Protein AF-0000000082426628 (afdb_homodimer)

pLDDT: mean 91.17, std 9.02, range [59.38, 98.44]

Organism: NCBI:txid62609

Structure (mmCIF, N/CA/C/O backbone):
data_AF-0000000082426628-model_v1
#
loop_
_entity.id
_entity.type
_entity.pdbx_description
1 polymer 'Uncharacterized protein'
#
loop_
_atom_site.group_PDB
_atom_site.id
_atom_site.type_symbol
_atom_site.label_atom_id
_atom_site.label_alt_id
_atom_site.label_comp_id
_atom_site.label_asym_id
_atom_site.label_entity_id
_atom_site.label_seq_id
_atom_site.pdbx_PDB_ins_code
_atom_site.Cartn_x
_atom_site.Cartn_y
_atom_site.Cartn_z
_atom_site.occupancy
_atom_site.B_iso_or_equiv
_atom_site.auth_seq_id
_atom_site.auth_comp_id
_atom_site.auth_asym_id
_atom_site.auth_atom_id
_atom_site.pdbx_PDB_model_num
ATOM 1 N N . MET A 1 1 ? -21.188 6.414 12.484 1 63.53 1 MET A N 1
ATOM 2 C CA . MET A 1 1 ? -20.641 6.305 11.133 1 63.53 1 MET A CA 1
ATOM 3 C C . MET A 1 1 ? -21.438 7.152 10.148 1 63.53 1 MET A C 1
ATOM 5 O O . MET A 1 1 ? -22.641 7.379 10.344 1 63.53 1 MET A O 1
ATOM 9 N N . ASP A 1 2 ? -20.672 7.77 9.242 1 67.25 2 ASP A N 1
ATOM 10 C CA . ASP A 1 2 ? -21.297 8.602 8.227 1 67.25 2 ASP A CA 1
ATOM 11 C C . ASP A 1 2 ? -22.156 7.758 7.285 1 67.25 2 ASP A C 1
ATOM 13 O O . ASP A 1 2 ? -21.656 6.84 6.637 1 67.25 2 ASP A O 1
ATOM 17 N N . PRO A 1 3 ? -23.516 7.906 7.293 1 71.56 3 PRO A N 1
ATOM 18 C CA . PRO A 1 3 ? -24.406 7.105 6.449 1 71.56 3 PRO A CA 1
ATOM 19 C C . PRO A 1 3 ? -24.062 7.199 4.965 1 71.56 3 PRO A C 1
ATOM 21 O O . PRO A 1 3 ? -24.438 6.332 4.18 1 71.56 3 PRO A O 1
ATOM 24 N N . GLU A 1 4 ? -23.391 8.234 4.633 1 79.25 4 GLU A N 1
ATOM 25 C CA . GLU A 1 4 ? -23.094 8.43 3.219 1 79.25 4 GLU A CA 1
ATOM 26 C C . GLU A 1 4 ? -21.703 7.922 2.873 1 79.25 4 GLU A C 1
ATOM 28 O O . GLU A 1 4 ? -21.359 7.797 1.697 1 79.25 4 GLU A O 1
ATOM 33 N N . GLU A 1 5 ? -21.016 7.48 3.912 1 82.44 5 GLU A N 1
ATOM 34 C CA . GLU A 1 5 ? -19.641 7.062 3.689 1 82.44 5 GLU A CA 1
ATOM 35 C C . GLU A 1 5 ? -19.562 5.609 3.24 1 82.44 5 GLU A C 1
ATOM 37 O O . GLU A 1 5 ? -20.359 4.773 3.697 1 82.44 5 GLU A O 1
ATOM 42 N N . GLU A 1 6 ? -18.703 5.355 2.279 1 88.06 6 GLU A N 1
ATOM 43 C CA . GLU A 1 6 ? -18.453 3.99 1.835 1 88.06 6 GLU A CA 1
ATOM 44 C C . GLU A 1 6 ? -17.281 3.373 2.604 1 88.06 6 GLU A C 1
ATOM 46 O O . GLU A 1 6 ? -16.266 4.023 2.818 1 88.06 6 GLU A O 1
ATOM 51 N N . TYR A 1 7 ? -17.578 2.143 3.033 1 89.69 7 TYR A N 1
ATOM 52 C CA . TYR A 1 7 ? -16.562 1.402 3.764 1 89.69 7 TYR A CA 1
ATOM 53 C C . TYR A 1 7 ? -16.203 0.1 3.051 1 89.69 7 TYR A C 1
ATOM 55 O O . TYR A 1 7 ? -17.016 -0.418 2.27 1 89.69 7 TYR A O 1
ATOM 63 N N . VAL A 1 8 ? -15.016 -0.305 3.365 1 92.06 8 VAL A N 1
ATOM 64 C CA . VAL A 1 8 ? -14.562 -1.579 2.82 1 92.06 8 VAL A CA 1
ATOM 65 C C . VAL A 1 8 ? -14.297 -2.562 3.959 1 92.06 8 VAL A C 1
ATOM 67 O O . VAL A 1 8 ? -13.75 -2.184 5 1 92.06 8 VAL A O 1
ATOM 70 N N . ILE A 1 9 ? -14.688 -3.715 3.654 1 89.94 9 ILE A N 1
ATOM 71 C CA . ILE A 1 9 ? -14.375 -4.824 4.547 1 89.94 9 ILE A CA 1
ATOM 72 C C . ILE A 1 9 ? -13.406 -5.785 3.854 1 89.94 9 ILE A C 1
ATOM 74 O O . ILE A 1 9 ? -13.695 -6.281 2.762 1 89.94 9 ILE A O 1
ATOM 78 N N . LEU A 1 10 ? -12.312 -5.98 4.477 1 92 10 LEU A N 1
ATOM 79 C CA . LEU A 1 10 ? -11.336 -6.895 3.896 1 92 10 LEU A CA 1
ATOM 80 C C . LEU A 1 10 ? -10.633 -7.703 4.984 1 92 10 LEU A C 1
ATOM 82 O O . LEU A 1 10 ? -10.578 -7.277 6.141 1 92 10 LEU A O 1
ATOM 86 N N . PRO A 1 11 ? -10.188 -8.922 4.617 1 92.25 11 PRO A N 1
ATOM 87 C CA . PRO A 1 11 ? -9.438 -9.703 5.594 1 92.25 11 PRO A CA 1
ATOM 88 C C . PRO A 1 11 ? -8.195 -8.977 6.109 1 92.25 11 PRO A C 1
ATOM 90 O O . PRO A 1 11 ? -7.52 -8.289 5.344 1 92.25 11 PRO A O 1
ATOM 93 N N . LEU A 1 12 ? -7.949 -9.211 7.336 1 94 12 LEU A N 1
ATOM 94 C CA . LEU A 1 12 ? -6.809 -8.562 7.98 1 94 12 LEU A CA 1
ATOM 95 C C . LEU A 1 12 ? -5.516 -8.867 7.23 1 94 12 LEU A C 1
ATOM 97 O O . LEU A 1 12 ? -4.672 -7.984 7.062 1 94 12 LEU A O 1
ATOM 101 N N . LYS A 1 13 ? -5.379 -10.07 6.766 1 94 13 LYS A N 1
ATOM 102 C CA . LYS A 1 13 ? -4.164 -10.484 6.07 1 94 13 LYS A CA 1
ATOM 103 C C . LYS A 1 13 ? -3.973 -9.695 4.781 1 94 13 LYS A C 1
ATOM 105 O O . LYS A 1 13 ? -2.84 -9.422 4.371 1 94 13 LYS A O 1
ATOM 110 N N . VAL A 1 14 ? -5.039 -9.312 4.152 1 95.75 14 VAL A N 1
ATOM 111 C CA . VAL A 1 14 ? -4.961 -8.523 2.926 1 95.75 14 VAL A CA 1
ATOM 112 C C . VAL A 1 14 ? -4.48 -7.113 3.248 1 95.75 14 VAL A C 1
ATOM 114 O O . VAL A 1 14 ? -3.623 -6.566 2.551 1 95.75 14 VAL A O 1
ATOM 117 N N . LEU A 1 15 ? -5.02 -6.562 4.293 1 97.31 15 LEU A N 1
ATOM 118 C CA . LEU A 1 15 ? -4.551 -5.246 4.707 1 97.31 15 LEU A CA 1
ATOM 119 C C . LEU A 1 15 ? -3.061 -5.277 5.031 1 97.31 15 LEU A C 1
ATOM 121 O O . LEU A 1 15 ? -2.314 -4.375 4.645 1 97.31 15 LEU A O 1
ATOM 125 N N . GLN A 1 16 ? -2.635 -6.312 5.691 1 97 16 GLN A N 1
ATOM 126 C CA . GLN A 1 16 ? -1.225 -6.461 6.039 1 97 16 GLN A CA 1
ATOM 127 C C . GLN A 1 16 ? -0.348 -6.453 4.789 1 97 16 GLN A C 1
ATOM 129 O O . GLN A 1 16 ? 0.701 -5.809 4.766 1 97 16 GLN A O 1
ATOM 134 N N . ARG A 1 17 ? -0.781 -7.102 3.807 1 95.44 17 ARG A N 1
ATOM 135 C CA . ARG A 1 17 ? -0.046 -7.164 2.549 1 95.44 17 ARG A CA 1
ATOM 136 C C . ARG A 1 17 ? 0.061 -5.789 1.903 1 95.44 17 ARG A C 1
ATOM 138 O O . ARG A 1 17 ? 1.139 -5.387 1.46 1 95.44 17 ARG A O 1
ATOM 145 N N . LEU A 1 18 ? -1.024 -5.109 1.858 1 97.06 18 LEU A N 1
ATOM 146 C CA . LEU A 1 18 ? -1.049 -3.787 1.241 1 97.06 18 LEU A CA 1
ATOM 147 C C . LEU A 1 18 ? -0.163 -2.812 2.01 1 97.06 18 LEU A C 1
ATOM 149 O O . LEU A 1 18 ? 0.59 -2.045 1.407 1 97.06 18 LEU A O 1
ATOM 153 N N . VAL A 1 19 ? -0.222 -2.875 3.311 1 97.69 19 VAL A N 1
ATOM 154 C CA . VAL A 1 19 ? 0.583 -1.982 4.141 1 97.69 19 VAL A CA 1
ATOM 155 C C . VAL A 1 19 ? 2.062 -2.318 3.975 1 97.69 19 VAL A C 1
ATOM 157 O O . VAL A 1 19 ? 2.904 -1.42 3.883 1 97.69 19 VAL A O 1
ATOM 160 N N . LYS A 1 20 ? 2.393 -3.561 3.875 1 95.69 20 LYS A N 1
ATOM 161 C CA . LYS A 1 20 ? 3.779 -3.963 3.654 1 95.69 20 LYS A CA 1
ATOM 162 C C . LYS A 1 20 ? 4.328 -3.361 2.365 1 95.69 20 LYS A C 1
ATOM 164 O O . LYS A 1 20 ? 5.449 -2.848 2.34 1 95.69 20 LYS A O 1
ATOM 169 N N . TYR A 1 21 ? 3.582 -3.439 1.254 1 95.5 21 TYR A N 1
ATOM 170 C CA . TYR A 1 21 ? 3.975 -2.816 -0.005 1 95.5 21 TYR A CA 1
ATOM 171 C C . TYR A 1 21 ? 4.148 -1.312 0.163 1 95.5 21 TYR A C 1
ATOM 173 O O . TYR A 1 21 ? 5.125 -0.735 -0.326 1 95.5 21 TYR A O 1
ATOM 181 N N . SER A 1 22 ? 3.221 -0.706 0.856 1 95.81 22 SER A N 1
ATOM 182 C CA . SER A 1 22 ? 3.273 0.737 1.066 1 95.81 22 SER A CA 1
ATOM 183 C C . SER A 1 22 ? 4.512 1.135 1.86 1 95.81 22 SER A C 1
ATOM 185 O O . SER A 1 22 ? 5.156 2.141 1.554 1 95.81 22 SER A O 1
ATOM 187 N N . LEU A 1 23 ? 4.871 0.288 2.826 1 95 23 LEU A N 1
ATOM 188 C CA . LEU A 1 23 ? 6.039 0.576 3.654 1 95 23 LEU A CA 1
ATOM 189 C C . LEU A 1 23 ? 7.324 0.439 2.848 1 95 23 LEU A C 1
ATOM 191 O O . LEU A 1 23 ? 8.289 1.17 3.082 1 95 23 LEU A O 1
ATOM 195 N N . ALA A 1 24 ? 7.359 -0.484 1.95 1 90.38 24 ALA A N 1
ATOM 196 C CA . ALA A 1 24 ? 8.516 -0.629 1.072 1 90.38 24 ALA A CA 1
ATOM 197 C C . ALA A 1 24 ? 8.727 0.622 0.223 1 90.38 24 ALA A C 1
ATOM 199 O O . ALA A 1 24 ? 9.859 1.047 -0.003 1 90.38 24 ALA A O 1
ATOM 200 N N . PHE A 1 25 ? 7.609 1.213 -0.214 1 87.62 25 PHE A N 1
ATOM 201 C CA . PHE A 1 25 ? 7.645 2.49 -0.916 1 87.62 25 PHE A CA 1
ATOM 202 C C . PHE A 1 25 ? 8.258 3.574 -0.037 1 87.62 25 PHE A C 1
ATOM 204 O O . PHE A 1 25 ? 9.102 4.348 -0.495 1 87.62 25 PHE A O 1
ATOM 211 N N . CYS A 1 26 ? 7.93 3.623 1.197 1 92 26 CYS A N 1
ATOM 212 C CA . CYS A 1 26 ? 8.438 4.617 2.137 1 92 26 CYS A CA 1
ATOM 213 C C . CYS A 1 26 ? 9.953 4.512 2.277 1 92 26 CYS A C 1
ATOM 215 O O . CYS A 1 26 ? 10.633 5.527 2.41 1 92 26 CYS A O 1
ATOM 217 N N . GLU A 1 27 ? 10.516 3.357 2.158 1 89.12 27 GLU A N 1
ATOM 218 C CA . GLU A 1 27 ? 11.945 3.125 2.324 1 89.12 27 GLU A CA 1
ATOM 219 C C . GLU A 1 27 ? 12.734 3.688 1.147 1 89.12 27 GLU A C 1
ATOM 221 O O . GLU A 1 27 ? 13.891 4.09 1.306 1 89.12 27 GLU A O 1
ATOM 226 N N . THR A 1 28 ? 12.055 3.775 0.067 1 85.44 28 THR A N 1
ATOM 227 C CA . THR A 1 28 ? 12.836 4.043 -1.137 1 85.44 28 THR A CA 1
ATOM 228 C C . THR A 1 28 ? 12.508 5.422 -1.697 1 85.44 28 THR A C 1
ATOM 230 O O . THR A 1 28 ? 13.328 6.023 -2.393 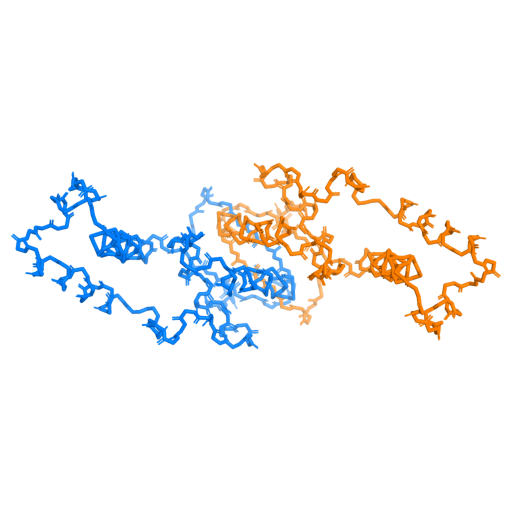1 85.44 28 THR A O 1
ATOM 233 N N . ARG A 1 29 ? 11.32 5.914 -1.321 1 86.75 29 ARG A N 1
ATOM 234 C CA . ARG A 1 29 ? 10.875 7.102 -2.043 1 86.75 29 ARG A CA 1
ATOM 235 C C . ARG A 1 29 ? 10.641 8.266 -1.085 1 86.75 29 ARG A C 1
ATOM 237 O O . ARG A 1 29 ? 10.414 9.398 -1.52 1 86.75 29 ARG A O 1
ATOM 244 N N . CYS A 1 30 ? 10.703 7.949 0.135 1 87.44 30 CYS A N 1
ATOM 245 C CA . CYS A 1 30 ? 10.578 9.047 1.091 1 87.44 30 CYS A CA 1
ATOM 246 C C . CYS A 1 30 ? 11.883 9.836 1.192 1 87.44 30 CYS A C 1
ATOM 248 O O . CYS A 1 30 ? 12.969 9.25 1.129 1 87.44 30 CYS A O 1
ATOM 250 N N . PRO A 1 31 ? 11.742 11.266 1.192 1 86.38 31 PRO A N 1
ATOM 251 C CA . PRO A 1 31 ? 10.523 12.031 1.477 1 86.38 31 PRO A CA 1
ATOM 252 C C . PRO A 1 31 ? 9.82 12.508 0.21 1 86.38 31 PRO A C 1
ATOM 254 O O . PRO A 1 31 ? 8.695 13 0.278 1 86.38 31 PRO A O 1
ATOM 257 N N . ALA A 1 32 ? 10.406 12.391 -0.987 1 81.12 32 ALA A N 1
ATOM 258 C CA . ALA A 1 32 ? 9.922 13 -2.221 1 81.12 32 ALA A CA 1
ATOM 259 C C . ALA A 1 32 ? 8.492 12.547 -2.529 1 81.12 32 ALA A C 1
ATOM 261 O O . ALA A 1 32 ? 7.668 13.352 -2.975 1 81.12 32 ALA A O 1
ATOM 262 N N . GLY A 1 33 ? 8.055 11.383 -2.174 1 85.44 33 GLY A N 1
ATOM 263 C CA . GLY A 1 33 ? 6.75 10.891 -2.564 1 85.44 33 GLY A CA 1
ATOM 264 C C . GLY A 1 33 ? 5.805 10.703 -1.392 1 85.44 33 GLY A C 1
ATOM 265 O O . GLY A 1 33 ? 4.77 10.047 -1.516 1 85.44 33 GLY A O 1
ATOM 266 N N . ARG A 1 34 ? 6.148 11.414 -0.365 1 92.75 34 ARG A N 1
ATOM 267 C CA . ARG A 1 34 ? 5.324 11.188 0.818 1 92.75 34 ARG A CA 1
ATOM 268 C C . ARG A 1 34 ? 4.02 11.977 0.733 1 92.75 34 ARG A C 1
ATOM 270 O O . ARG A 1 34 ? 3.988 13.086 0.206 1 92.75 34 ARG A O 1
ATOM 277 N N . ASP A 1 35 ? 2.971 11.391 1.157 1 95 35 ASP A N 1
ATOM 278 C CA . ASP A 1 35 ? 1.638 11.961 1.285 1 95 35 ASP A CA 1
ATOM 279 C C . ASP A 1 35 ? 1.178 11.969 2.74 1 95 35 ASP A C 1
ATOM 281 O O . ASP A 1 35 ? 0.922 10.914 3.32 1 95 35 ASP A O 1
ATOM 285 N N . PRO A 1 36 ? 1.089 13.203 3.311 1 96.38 36 PRO A N 1
ATOM 286 C CA . PRO A 1 36 ? 0.756 13.266 4.734 1 96.38 36 PRO A CA 1
ATOM 287 C C . PRO A 1 36 ? -0.523 12.508 5.078 1 96.38 36 PRO A C 1
ATOM 289 O O . PRO A 1 36 ? -0.611 11.883 6.141 1 96.38 36 PRO A O 1
ATOM 292 N N . GLY A 1 37 ? -1.472 12.578 4.148 1 95.88 37 GLY A N 1
ATOM 293 C CA . GLY A 1 37 ? -2.734 11.891 4.383 1 95.88 37 GLY A CA 1
ATOM 294 C C . GLY A 1 37 ? -2.588 10.383 4.461 1 95.88 37 GLY A C 1
ATOM 295 O O . GLY A 1 37 ? -3.326 9.727 5.195 1 95.88 37 GLY A O 1
ATOM 296 N N . THR A 1 38 ? -1.688 9.828 3.826 1 96.62 38 THR A N 1
ATOM 297 C CA . THR A 1 38 ? -1.428 8.391 3.852 1 96.62 38 THR A CA 1
ATOM 298 C C . THR A 1 38 ? -0.469 8.039 4.984 1 96.62 38 THR A C 1
ATOM 300 O O . THR A 1 38 ? -0.623 7 5.633 1 96.62 38 THR A O 1
ATOM 303 N N . CYS A 1 39 ? 0.435 8.914 5.207 1 96.81 39 CYS A N 1
ATOM 304 C CA . CYS A 1 39 ? 1.51 8.664 6.164 1 96.81 39 CYS A CA 1
ATOM 305 C C . CYS A 1 39 ? 0.955 8.453 7.566 1 96.81 39 CYS A C 1
ATOM 307 O O . CYS A 1 39 ? 1.468 7.625 8.32 1 96.81 39 CYS A O 1
ATOM 309 N N . ILE A 1 40 ? -0.017 9.18 7.883 1 96.5 40 ILE A N 1
ATOM 310 C CA . ILE A 1 40 ? -0.583 9.039 9.219 1 96.5 40 ILE A CA 1
ATOM 311 C C . ILE A 1 40 ? -1.126 7.625 9.406 1 96.5 40 ILE A C 1
ATOM 313 O O . ILE A 1 40 ? -0.953 7.02 10.469 1 96.5 40 ILE A O 1
ATOM 317 N N . TYR A 1 41 ? -1.774 7.117 8.422 1 96.69 41 TYR A N 1
ATOM 318 C CA . TYR A 1 41 ? -2.32 5.766 8.508 1 96.69 41 TYR A CA 1
ATOM 319 C C . TYR A 1 41 ? -1.205 4.73 8.562 1 96.69 41 TYR A C 1
ATOM 321 O O . TYR A 1 41 ? -1.261 3.789 9.359 1 96.69 41 TYR A O 1
ATOM 329 N N . LEU A 1 42 ? -0.188 4.891 7.73 1 97 42 LEU A N 1
ATOM 330 C CA . LEU A 1 42 ? 0.908 3.928 7.699 1 97 42 LEU A CA 1
ATOM 331 C C . LEU A 1 42 ? 1.646 3.9 9.031 1 97 42 LEU A C 1
ATOM 333 O O . LEU A 1 42 ? 2.027 2.832 9.516 1 97 42 LEU A O 1
ATOM 337 N N . SER A 1 43 ? 1.803 5.09 9.602 1 96.12 43 SER A N 1
ATOM 338 C CA . SER A 1 43 ? 2.482 5.184 10.891 1 96.12 43 SER A CA 1
ATOM 339 C C . SER A 1 43 ? 1.712 4.441 11.977 1 96.12 43 SER A C 1
ATOM 341 O O . SER A 1 43 ? 2.311 3.871 12.891 1 96.12 43 SER A O 1
ATOM 343 N N . GLU A 1 44 ? 0.476 4.402 11.914 1 95.44 44 GLU A N 1
ATOM 344 C CA . GLU A 1 44 ? -0.358 3.773 12.93 1 95.44 44 GLU A CA 1
ATOM 345 C C . GLU A 1 44 ? -0.598 2.301 12.617 1 95.44 44 GLU A C 1
ATOM 347 O O . GLU A 1 44 ? -0.552 1.453 13.508 1 95.44 44 GLU A O 1
ATOM 352 N N . LEU A 1 45 ? -0.858 1.979 11.367 1 96.75 45 LEU A N 1
ATOM 353 C CA . LEU A 1 45 ? -1.226 0.624 10.961 1 96.75 45 LEU A CA 1
ATOM 354 C C . LEU A 1 45 ? -0.026 -0.314 11.055 1 96.75 45 LEU A C 1
ATOM 356 O O . LEU A 1 45 ? -0.177 -1.49 11.391 1 96.75 45 LEU A O 1
ATOM 360 N N . SER A 1 46 ? 1.165 0.214 10.727 1 97.25 46 SER A N 1
ATOM 361 C CA . SER A 1 46 ? 2.346 -0.643 10.664 1 97.25 46 SER A CA 1
ATOM 362 C C . SER A 1 46 ? 2.578 -1.363 11.992 1 97.25 46 SER A C 1
ATOM 364 O O . SER A 1 46 ? 2.576 -2.594 12.039 1 97.25 46 SER A O 1
ATOM 366 N N . PRO A 1 47 ? 2.654 -0.652 13.086 1 96.06 47 PRO A N 1
ATOM 367 C CA . PRO A 1 47 ? 2.834 -1.361 14.352 1 96.06 47 PRO A CA 1
ATOM 368 C C . PRO A 1 47 ? 1.577 -2.105 14.797 1 96.06 47 PRO A C 1
ATOM 370 O O . PRO A 1 47 ? 1.671 -3.184 15.391 1 96.06 47 PRO A O 1
ATOM 373 N N . ALA A 1 48 ? 0.4 -1.603 14.562 1 94.25 48 ALA A N 1
ATOM 374 C CA . ALA A 1 48 ? -0.854 -2.23 14.969 1 94.25 48 ALA A CA 1
ATOM 375 C C . ALA A 1 48 ? -1.025 -3.594 14.312 1 94.25 48 ALA A C 1
ATOM 377 O O . ALA A 1 48 ? -1.66 -4.488 14.875 1 94.25 48 ALA A O 1
ATOM 378 N N . LEU A 1 49 ? -0.441 -3.709 13.156 1 95.31 49 LEU A N 1
ATOM 379 C CA . LEU A 1 49 ? -0.584 -4.941 12.391 1 95.31 49 LEU A CA 1
ATOM 380 C C . LEU A 1 49 ? 0.6 -5.871 12.633 1 95.31 49 LEU A C 1
ATOM 382 O O . LEU A 1 49 ? 0.757 -6.879 11.93 1 95.31 49 LEU A O 1
ATOM 386 N N . GLY A 1 50 ? 1.485 -5.504 13.5 1 94.62 50 GLY A N 1
ATOM 387 C CA . GLY A 1 50 ? 2.625 -6.34 13.844 1 94.62 50 GLY A CA 1
ATOM 388 C C . GLY A 1 50 ? 3.738 -6.277 12.812 1 94.62 50 GLY A C 1
ATOM 389 O O . GLY A 1 50 ? 4.516 -7.223 12.672 1 94.62 50 GLY A O 1
ATOM 390 N N . LEU A 1 51 ? 3.832 -5.191 12.039 1 96.44 51 LEU A N 1
ATOM 391 C CA . LEU A 1 51 ? 4.816 -5.062 10.977 1 96.44 51 LEU A CA 1
ATOM 392 C C . LEU A 1 51 ? 6.004 -4.219 11.43 1 96.44 51 LEU A C 1
ATOM 394 O O . LEU A 1 51 ? 6.855 -3.85 10.617 1 96.44 51 LEU A O 1
ATOM 398 N N . GLY A 1 52 ? 6.043 -3.904 12.633 1 95.88 52 GLY A N 1
ATOM 399 C CA . GLY A 1 52 ? 7.055 -2.977 13.117 1 95.88 52 GLY A CA 1
ATOM 400 C C . GLY A 1 52 ? 6.707 -1.524 12.844 1 95.88 52 GLY A C 1
ATOM 401 O O . GLY A 1 52 ? 5.586 -1.214 12.43 1 95.88 52 GLY A O 1
ATOM 402 N N . ASN A 1 53 ? 7.637 -0.662 13.141 1 96.06 53 ASN A N 1
ATOM 403 C CA . ASN A 1 53 ? 7.41 0.761 12.914 1 96.06 53 ASN A CA 1
ATOM 404 C C . ASN A 1 53 ? 7.648 1.139 11.453 1 96.06 53 ASN A C 1
ATOM 406 O O . ASN A 1 53 ? 8.461 0.51 10.766 1 96.06 53 ASN A O 1
ATOM 410 N N . ALA A 1 54 ? 6.895 2.111 11.016 1 95.44 54 ALA A N 1
ATOM 411 C CA . ALA A 1 54 ? 7.184 2.676 9.703 1 95.44 54 ALA A CA 1
ATOM 412 C C . ALA A 1 54 ? 8.586 3.264 9.656 1 95.44 54 ALA A C 1
ATOM 414 O O . ALA A 1 54 ? 9.141 3.652 10.688 1 95.44 54 ALA A O 1
ATOM 415 N N . PRO A 1 55 ? 9.203 3.342 8.453 1 93.5 55 PRO A N 1
ATOM 416 C CA . PRO A 1 55 ? 10.578 3.84 8.312 1 93.5 55 PRO A CA 1
ATOM 417 C C . PRO A 1 55 ? 10.75 5.246 8.883 1 93.5 55 PRO A C 1
ATOM 419 O O . PRO A 1 55 ? 11.828 5.574 9.398 1 93.5 55 PRO A O 1
ATOM 422 N N . CYS A 1 56 ? 9.766 6.027 8.844 1 94 56 CYS A N 1
ATOM 423 C CA . CYS A 1 56 ? 9.844 7.418 9.281 1 94 56 CYS A CA 1
ATOM 424 C C . CYS A 1 56 ? 9.844 7.516 10.797 1 94 56 CYS A C 1
ATOM 426 O O . CYS A 1 56 ? 9.969 8.609 11.359 1 94 56 CYS A O 1
ATOM 428 N N . TYR A 1 57 ? 9.82 6.398 11.484 1 94.62 57 TYR A N 1
ATOM 429 C CA . TYR A 1 57 ? 9.789 6.383 12.945 1 94.62 57 TYR A CA 1
ATOM 430 C C . TYR A 1 57 ? 11.062 6.992 13.523 1 94.62 57 TYR A C 1
ATOM 432 O O . TYR A 1 57 ? 11.031 7.641 14.57 1 94.62 57 TYR A O 1
ATOM 440 N N . SER A 1 58 ? 12.148 6.785 12.93 1 91.81 58 SER A N 1
ATOM 441 C CA . SER A 1 58 ? 13.414 7.316 13.414 1 91.81 58 SER A CA 1
ATOM 442 C C . SER A 1 58 ? 13.422 8.844 13.383 1 91.81 58 SER A C 1
ATOM 444 O O . SER A 1 58 ? 14.086 9.477 14.203 1 91.81 58 SER A O 1
ATOM 446 N N . ASP A 1 59 ? 12.641 9.406 12.508 1 88.62 59 ASP A N 1
ATOM 447 C CA . ASP A 1 59 ? 12.633 10.852 12.305 1 88.62 59 ASP A CA 1
ATOM 448 C C . ASP A 1 59 ? 11.555 11.516 13.156 1 88.62 59 ASP A C 1
ATOM 450 O O . ASP A 1 59 ? 11.766 12.602 13.703 1 88.62 59 ASP A O 1
ATOM 454 N N . TYR A 1 60 ? 10.422 10.812 13.234 1 91.69 60 TYR A N 1
ATOM 455 C CA . TYR A 1 60 ? 9.273 11.516 13.789 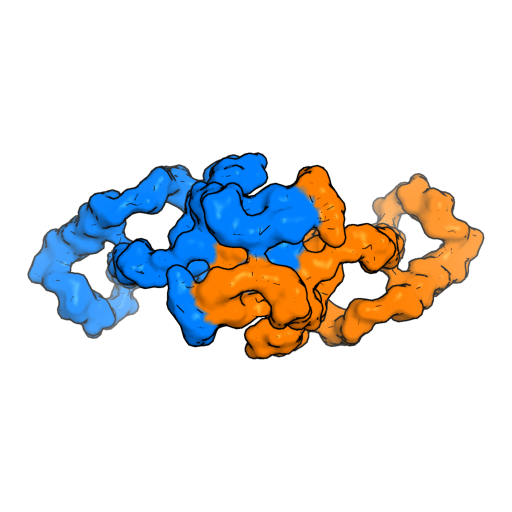1 91.69 60 TYR A CA 1
ATOM 456 C C . TYR A 1 60 ? 8.711 10.773 15 1 91.69 60 TYR A C 1
ATOM 458 O O . TYR A 1 60 ? 7.836 11.281 15.695 1 91.69 60 TYR A O 1
ATOM 466 N N . GLY A 1 61 ? 9.234 9.547 15.312 1 91.94 61 GLY A N 1
ATOM 467 C CA . GLY A 1 61 ? 8.617 8.734 16.344 1 91.94 61 GLY A CA 1
ATOM 468 C C . GLY A 1 61 ? 7.18 8.375 16.047 1 91.94 61 GLY A C 1
ATOM 469 O O . GLY A 1 61 ? 6.84 8.039 14.906 1 91.94 61 GLY A O 1
ATOM 470 N N . THR A 1 62 ? 6.434 8.367 17.312 1 89.88 62 THR A N 1
ATOM 471 C CA . THR A 1 62 ? 5.004 8.164 17.125 1 89.88 62 THR A CA 1
ATOM 472 C C . THR A 1 62 ? 4.3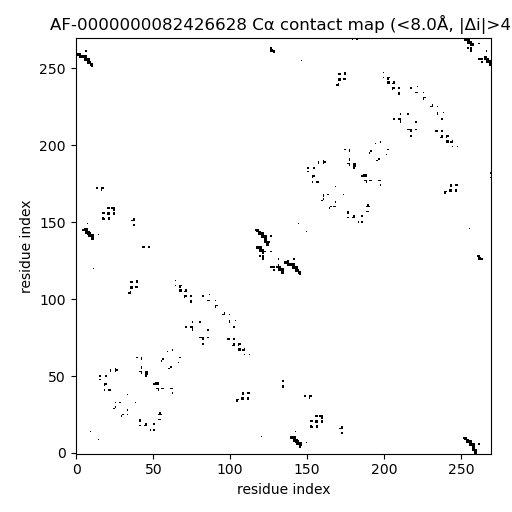24 9.461 16.672 1 89.88 62 THR A C 1
ATOM 474 O O . THR A 1 62 ? 4.727 10.547 17.078 1 89.88 62 THR A O 1
ATOM 477 N N . TYR A 1 63 ? 3.887 9.609 15.367 1 93.88 63 TYR A N 1
ATOM 478 C CA . TYR A 1 63 ? 3.225 10.789 14.812 1 93.88 63 TYR A CA 1
ATOM 479 C C . TYR A 1 63 ? 2.355 11.469 15.867 1 93.88 63 TYR A C 1
ATOM 481 O O . TYR A 1 63 ? 1.241 11.023 16.141 1 93.88 63 TYR A O 1
ATOM 489 N N . ARG A 1 64 ? 2.949 12.406 16.625 1 94.81 64 ARG A N 1
ATOM 490 C CA . ARG A 1 64 ? 2.246 13.25 17.578 1 94.81 64 ARG A CA 1
ATOM 491 C C . ARG A 1 64 ? 2.088 14.672 17.047 1 94.81 64 ARG A C 1
ATOM 493 O O . ARG A 1 64 ? 3.012 15.211 16.438 1 94.81 64 ARG A O 1
ATOM 500 N N . ARG A 1 65 ? 0.964 15.172 17.297 1 96.81 65 ARG A N 1
ATOM 501 C CA . ARG A 1 65 ? 0.651 16.516 16.812 1 96.81 65 ARG A CA 1
ATOM 502 C C . ARG A 1 65 ? 1.692 17.531 17.297 1 96.81 65 ARG A C 1
ATOM 504 O O . ARG A 1 65 ? 2.125 18.391 16.531 1 96.81 65 ARG A O 1
ATOM 511 N N . GLU A 1 66 ? 2.039 17.406 18.469 1 96.56 66 GLU A N 1
ATOM 512 C CA . GLU A 1 66 ? 2.957 18.359 19.094 1 96.56 66 GLU A CA 1
ATOM 513 C C . GLU A 1 66 ? 4.305 18.375 18.391 1 96.56 66 GLU A C 1
ATOM 515 O O . GLU A 1 66 ? 4.934 19.422 18.25 1 96.56 66 GLU A O 1
ATOM 520 N N . GLU A 1 67 ? 4.797 17.25 18.031 1 95.75 67 GLU A N 1
ATOM 521 C CA . GLU A 1 67 ? 6.078 17.141 17.344 1 95.75 67 GLU A CA 1
ATOM 522 C C . GLU A 1 67 ? 6.043 17.875 15.992 1 95.75 67 GLU A C 1
ATOM 524 O O . GLU A 1 67 ? 7 18.562 15.633 1 95.75 67 GLU A O 1
ATOM 529 N N . PHE A 1 68 ? 4.992 17.812 15.289 1 97.88 68 PHE A N 1
ATOM 530 C CA . PHE A 1 68 ? 4.875 18.469 14 1 97.88 68 PHE A CA 1
ATOM 531 C C . PHE A 1 68 ? 4.645 19.969 14.18 1 97.88 68 PHE A C 1
ATOM 533 O O . PHE A 1 68 ? 5.145 20.781 13.391 1 97.88 68 PHE A O 1
ATOM 540 N N . ALA A 1 69 ? 3.922 20.297 15.266 1 97.81 69 ALA A N 1
ATOM 541 C CA . ALA A 1 69 ? 3.75 21.703 15.602 1 97.81 69 ALA A CA 1
ATOM 542 C C . ALA A 1 69 ? 5.094 22.359 15.914 1 97.81 69 ALA A C 1
ATOM 544 O O . ALA A 1 69 ? 5.34 23.5 15.516 1 97.81 69 ALA A O 1
ATOM 545 N N . LYS A 1 70 ? 5.91 21.656 16.578 1 97.19 70 LYS A N 1
ATOM 546 C CA . LYS A 1 70 ? 7.25 22.172 16.875 1 97.19 70 LYS A CA 1
ATOM 547 C C . LYS A 1 70 ? 8.031 22.422 15.594 1 97.19 70 LYS A C 1
ATOM 549 O O . LYS A 1 70 ? 8.758 23.422 15.484 1 97.19 70 LYS A O 1
ATOM 554 N N . THR A 1 71 ? 7.941 21.469 14.688 1 96.94 71 THR A N 1
ATOM 555 C CA . THR A 1 71 ? 8.602 21.625 13.398 1 96.94 71 THR A CA 1
ATOM 556 C C . THR A 1 71 ? 8.125 22.891 12.703 1 96.94 71 THR A C 1
ATOM 558 O O . THR A 1 71 ? 8.93 23.672 12.18 1 96.94 71 THR A O 1
ATOM 561 N N . VAL A 1 72 ? 6.824 23.141 12.688 1 98.31 72 VAL A N 1
ATOM 562 C CA . VAL A 1 72 ? 6.242 24.344 12.078 1 98.31 72 VAL A CA 1
ATOM 563 C C . VAL A 1 72 ? 6.816 25.578 12.742 1 98.31 72 VAL A C 1
ATOM 565 O O . VAL A 1 72 ? 7.316 26.484 12.062 1 98.31 72 VAL A O 1
ATOM 568 N N . LYS A 1 73 ? 6.871 25.578 14.016 1 98.38 73 LYS A N 1
ATOM 569 C CA . LYS A 1 73 ? 7.359 26.719 14.781 1 98.38 73 LYS A CA 1
ATOM 570 C C . LYS A 1 73 ? 8.844 26.953 14.531 1 98.38 73 LYS A C 1
ATOM 572 O O . LYS A 1 73 ? 9.297 28.094 14.453 1 98.38 73 LYS A O 1
ATOM 577 N N . ALA A 1 74 ? 9.555 25.891 14.461 1 97.81 74 ALA A N 1
ATOM 578 C CA . ALA A 1 74 ? 10.992 26 14.227 1 97.81 74 ALA A CA 1
ATOM 579 C C . ALA A 1 74 ? 11.281 26.688 12.898 1 97.81 74 ALA A C 1
ATOM 581 O O . ALA A 1 74 ? 12.148 27.562 12.82 1 97.81 74 ALA A O 1
ATOM 582 N N . VAL A 1 75 ? 10.539 26.312 11.906 1 97.81 75 VAL A N 1
ATOM 583 C CA . VAL A 1 75 ? 10.758 26.906 10.586 1 97.81 75 VAL A CA 1
ATOM 584 C C . VAL A 1 75 ? 10.297 28.359 10.602 1 97.81 75 VAL A C 1
ATOM 586 O O . VAL A 1 75 ? 10.984 29.234 10.07 1 97.81 75 VAL A O 1
ATOM 589 N N . GLU A 1 76 ? 9.18 28.609 11.195 1 98.38 76 GLU A N 1
ATOM 590 C CA . GLU A 1 76 ? 8.688 29.984 11.328 1 98.38 76 GLU A CA 1
ATOM 591 C C . GLU A 1 76 ? 9.719 30.859 12.031 1 98.38 76 GLU A C 1
ATOM 593 O O . GLU A 1 76 ? 9.984 31.984 11.586 1 98.38 76 GLU A O 1
ATOM 598 N N . SER A 1 77 ? 10.273 30.375 13.086 1 98.19 77 SER A N 1
ATOM 599 C CA . SER A 1 77 ? 11.25 31.125 13.867 1 98.19 77 SER A CA 1
ATOM 600 C C . SER A 1 77 ? 12.531 31.375 13.07 1 98.19 77 SER A C 1
ATOM 602 O O . SER A 1 77 ? 13.094 32.469 13.125 1 98.19 77 SER A O 1
ATOM 604 N N . LYS A 1 78 ? 12.906 30.359 12.406 1 97.44 78 LYS A N 1
ATOM 605 C CA . LYS A 1 78 ? 14.125 30.453 11.602 1 97.44 78 LYS A CA 1
ATOM 606 C C . LYS A 1 78 ? 14.031 31.594 10.594 1 97.44 78 LYS A C 1
ATOM 608 O O . LYS A 1 78 ? 15.016 32.281 10.352 1 97.44 78 LYS A O 1
ATOM 613 N N . TYR A 1 79 ? 12.891 31.844 10.062 1 96.38 79 TYR A N 1
ATOM 614 C CA . TYR A 1 79 ? 12.75 32.812 8.977 1 96.38 79 TYR A CA 1
ATOM 615 C C . TYR A 1 79 ? 12.07 34.062 9.469 1 96.38 79 TYR A C 1
ATOM 617 O O . TYR A 1 79 ? 11.984 35.062 8.742 1 96.38 79 TYR A O 1
ATOM 625 N N . GLY A 1 80 ? 11.508 34.031 10.648 1 97.38 80 GLY A N 1
ATOM 626 C CA . GLY A 1 80 ? 10.812 35.188 11.211 1 97.38 80 GLY A CA 1
ATOM 627 C C . GLY A 1 80 ? 9.508 35.5 10.508 1 97.38 80 GLY A C 1
ATOM 628 O O . GLY A 1 80 ? 9.148 36.656 10.344 1 97.38 80 GLY A O 1
ATOM 629 N N . MET A 1 81 ? 8.906 34.5 9.945 1 96.81 81 MET A N 1
ATOM 630 C CA . MET A 1 81 ? 7.668 34.594 9.188 1 96.81 81 MET A CA 1
ATOM 631 C C . MET A 1 81 ? 6.691 33.5 9.57 1 96.81 81 MET A C 1
ATOM 633 O O . MET A 1 81 ? 7.102 32.438 10.008 1 96.81 81 MET A O 1
ATOM 637 N N . ASP A 1 82 ? 5.387 33.781 9.375 1 97.5 82 ASP A N 1
ATOM 638 C CA . ASP A 1 82 ? 4.398 32.75 9.602 1 97.5 82 ASP A CA 1
ATOM 639 C C . ASP A 1 82 ? 4.363 31.75 8.438 1 97.5 82 ASP A C 1
ATOM 641 O O . ASP A 1 82 ? 4.832 32.062 7.34 1 97.5 82 ASP A O 1
ATOM 645 N N . HIS A 1 83 ? 3.814 30.516 8.773 1 97.75 83 HIS A N 1
ATOM 646 C CA . HIS A 1 83 ? 3.865 29.453 7.773 1 97.75 83 HIS A CA 1
ATOM 647 C C . HIS A 1 83 ? 3.084 29.828 6.523 1 97.75 83 HIS A C 1
ATOM 649 O O . HIS A 1 83 ? 3.453 29.453 5.414 1 97.75 83 HIS A O 1
ATOM 655 N N . ALA A 1 84 ? 2.045 30.641 6.602 1 97.31 84 ALA A N 1
ATOM 656 C CA . ALA A 1 84 ? 1.294 31.062 5.422 1 97.31 84 ALA A CA 1
ATOM 657 C C . ALA A 1 84 ? 2.164 31.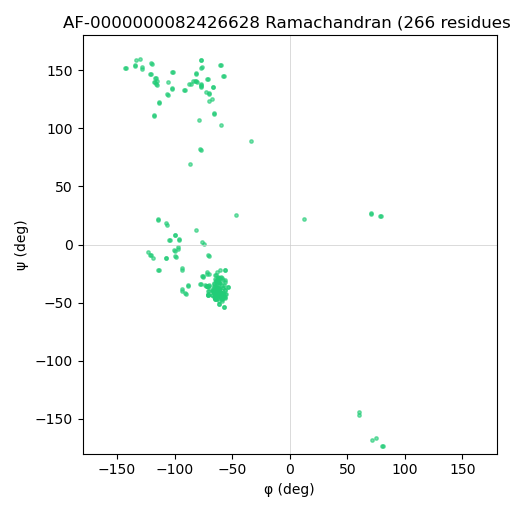906 4.488 1 97.31 84 ALA A C 1
ATOM 659 O O . ALA A 1 84 ? 2.135 31.719 3.27 1 97.31 84 ALA A O 1
ATOM 660 N N . SER A 1 85 ? 2.898 32.75 5.039 1 97.12 85 SER A N 1
ATOM 661 C CA . SER A 1 85 ? 3.82 33.594 4.277 1 97.12 85 SER A CA 1
ATOM 662 C C . SER A 1 85 ? 4.98 32.75 3.721 1 97.12 85 SER A C 1
ATOM 664 O O . SER A 1 85 ? 5.41 32.969 2.588 1 97.12 85 SER A O 1
ATOM 666 N N . LEU A 1 86 ? 5.453 31.828 4.551 1 96.81 86 LEU A N 1
ATOM 667 C CA . LEU A 1 86 ? 6.582 30.984 4.152 1 96.81 86 LEU A CA 1
ATOM 668 C C . LEU A 1 86 ? 6.238 30.156 2.92 1 96.81 86 LEU A C 1
ATOM 670 O O . LEU A 1 86 ? 7.086 29.953 2.047 1 96.81 86 LEU A O 1
ATOM 674 N N . LEU A 1 87 ? 4.996 29.688 2.816 1 94.88 87 LEU A N 1
ATOM 675 C CA . LEU A 1 87 ? 4.586 28.797 1.727 1 94.88 87 LEU A CA 1
ATOM 676 C C . LEU A 1 87 ? 4.523 29.562 0.408 1 94.88 87 LEU A C 1
ATOM 678 O O . LEU A 1 87 ? 4.469 28.953 -0.664 1 94.88 87 LEU A O 1
ATOM 682 N N . LYS A 1 88 ? 4.648 30.875 0.479 1 94.19 88 LYS A N 1
ATOM 683 C CA . LYS A 1 88 ? 4.641 31.719 -0.712 1 94.19 88 LYS A CA 1
ATOM 684 C C . LYS A 1 88 ? 6.059 32.125 -1.117 1 94.19 88 LYS A C 1
ATOM 686 O O . LYS A 1 88 ? 6.262 32.719 -2.168 1 94.19 88 LYS A O 1
ATOM 691 N N . LEU A 1 89 ? 6.992 31.734 -0.303 1 91.31 89 LEU A N 1
ATOM 692 C CA . LEU A 1 89 ? 8.383 32.094 -0.551 1 91.31 89 LEU A CA 1
ATOM 693 C C . LEU A 1 89 ? 8.945 31.328 -1.738 1 91.31 89 LEU A C 1
ATOM 695 O O . LEU A 1 89 ? 8.633 30.156 -1.923 1 91.31 89 LEU A O 1
ATOM 699 N N . ARG A 1 90 ? 9.75 31.953 -2.514 1 88.5 90 ARG A N 1
ATOM 700 C CA . ARG A 1 90 ? 10.469 31.297 -3.594 1 88.5 90 ARG A CA 1
ATOM 701 C C . ARG A 1 90 ? 11.539 30.359 -3.041 1 88.5 90 ARG A C 1
ATOM 703 O O . ARG A 1 90 ? 12.266 30.719 -2.107 1 88.5 90 ARG A O 1
ATOM 710 N N . ARG A 1 91 ? 11.57 29.109 -3.525 1 85.75 91 ARG A N 1
ATOM 711 C CA . ARG A 1 91 ? 12.555 28.109 -3.127 1 85.75 91 ARG A CA 1
ATOM 712 C C . ARG A 1 91 ? 13.891 28.344 -3.828 1 85.75 91 ARG A C 1
ATOM 714 O O . ARG A 1 91 ? 14.203 27.656 -4.805 1 85.75 91 ARG A O 1
ATOM 721 N N . SER A 1 92 ? 14.719 29.266 -3.289 1 88.94 92 SER A N 1
ATOM 722 C CA . SER A 1 92 ? 15.883 29.797 -3.99 1 88.94 92 SER A CA 1
ATOM 723 C C . SER A 1 92 ? 17.141 29.016 -3.641 1 88.94 92 SER A C 1
ATOM 725 O O . SER A 1 92 ? 18.156 29.141 -4.328 1 88.94 92 SER A O 1
ATOM 727 N N . SER A 1 93 ? 17.203 28.312 -2.598 1 92.31 93 SER A N 1
ATOM 728 C CA . SER A 1 93 ? 18.344 27.516 -2.158 1 92.31 93 SER A CA 1
ATOM 729 C C . SER A 1 93 ? 17.906 26.125 -1.736 1 92.31 93 SER A C 1
ATOM 731 O O . SER A 1 93 ? 16.719 25.891 -1.465 1 92.31 93 SER A O 1
ATOM 733 N N . VAL A 1 94 ? 18.859 25.172 -1.729 1 93.25 94 VAL A N 1
ATOM 734 C CA . VAL A 1 94 ? 18.609 23.812 -1.276 1 93.25 94 VAL A CA 1
ATOM 735 C C . VAL A 1 94 ? 18.109 23.828 0.164 1 93.25 94 VAL A C 1
ATOM 737 O O . VAL A 1 94 ? 17.172 23.094 0.513 1 93.25 94 VAL A O 1
ATOM 740 N N . GLU A 1 95 ? 18.672 24.734 0.934 1 93.12 95 GLU A N 1
ATOM 741 C CA . GLU A 1 95 ? 18.281 24.859 2.334 1 93.12 95 GLU A CA 1
ATOM 742 C C . GLU A 1 95 ? 16.828 25.297 2.459 1 93.12 95 GLU A C 1
ATOM 744 O O . GLU A 1 95 ? 16.047 24.688 3.197 1 93.12 95 GLU A O 1
ATOM 749 N N . THR A 1 96 ? 16.484 26.266 1.724 1 94.44 96 THR A N 1
ATOM 750 C CA . THR A 1 96 ? 15.117 26.766 1.763 1 94.44 96 THR A CA 1
ATOM 751 C C . THR A 1 96 ? 14.148 25.719 1.233 1 94.44 96 THR A C 1
ATOM 753 O O . THR A 1 96 ? 13.055 25.547 1.771 1 94.44 96 THR A O 1
ATOM 756 N N . GLU A 1 97 ? 14.594 25.016 0.254 1 94.38 97 GLU A N 1
ATOM 757 C CA . GLU A 1 97 ? 13.766 23.938 -0.301 1 94.38 97 GLU A CA 1
ATOM 758 C C . GLU A 1 97 ? 13.469 22.875 0.744 1 94.38 97 GLU A C 1
ATOM 760 O O . GLU A 1 97 ? 12.32 22.469 0.917 1 94.38 97 GLU A O 1
ATOM 765 N N . ILE A 1 98 ? 14.461 22.453 1.412 1 93.69 98 ILE A N 1
ATOM 766 C CA . ILE A 1 98 ? 14.328 21.406 2.42 1 93.69 98 ILE A CA 1
ATOM 767 C C . ILE A 1 98 ? 13.438 21.906 3.557 1 93.69 98 ILE A C 1
ATOM 769 O O . ILE A 1 98 ? 12.516 21.188 3.986 1 93.69 98 ILE A O 1
ATOM 773 N N . ASP A 1 99 ? 13.625 23.094 4.016 1 95.38 99 ASP A N 1
ATOM 774 C CA . ASP A 1 99 ? 12.844 23.656 5.113 1 95.38 99 ASP A CA 1
ATOM 775 C C . ASP A 1 99 ? 11.367 23.766 4.734 1 95.38 99 ASP A C 1
ATOM 777 O O . ASP A 1 99 ? 10.484 23.422 5.523 1 95.38 99 ASP A O 1
ATOM 781 N N . LEU A 1 100 ? 11.156 24.188 3.537 1 95.62 100 LEU A N 1
ATOM 782 C CA . LEU A 1 100 ? 9.781 24.375 3.111 1 95.62 100 LEU A CA 1
ATOM 783 C C . LEU A 1 100 ? 9.094 23.031 2.873 1 95.62 100 LEU A C 1
ATOM 785 O O . LEU A 1 100 ? 7.891 22.891 3.127 1 95.62 100 LEU A O 1
ATOM 789 N N . MET A 1 101 ? 9.844 22.125 2.387 1 94.69 101 MET A N 1
ATOM 790 C CA . MET A 1 101 ? 9.297 20.781 2.238 1 94.69 101 MET A CA 1
ATOM 791 C C . MET A 1 101 ? 8.883 20.203 3.59 1 94.69 101 MET A C 1
ATOM 793 O O . MET A 1 101 ? 7.801 19.625 3.721 1 94.69 101 MET A O 1
ATOM 797 N N . GLU A 1 102 ? 9.727 20.375 4.566 1 95 102 GLU A N 1
ATOM 798 C CA . GLU A 1 102 ? 9.43 19.891 5.914 1 95 102 GLU A CA 1
ATOM 799 C C . GLU A 1 102 ? 8.227 20.625 6.512 1 95 102 GLU A C 1
ATOM 801 O O . GLU A 1 102 ? 7.383 20.016 7.16 1 95 102 GLU A O 1
ATOM 806 N N . LEU A 1 103 ? 8.219 21.859 6.27 1 97.44 103 LEU A N 1
ATOM 807 C CA . LEU A 1 103 ? 7.105 22.672 6.738 1 97.44 103 LEU A CA 1
ATOM 808 C C . LEU A 1 103 ? 5.789 22.203 6.121 1 97.44 103 LEU A C 1
ATOM 810 O O . LEU A 1 103 ? 4.809 21.984 6.832 1 97.44 103 LEU A O 1
ATOM 814 N N . GLU A 1 104 ? 5.801 22.078 4.844 1 97.06 104 GLU A N 1
ATOM 815 C CA . GLU A 1 104 ? 4.609 21.641 4.125 1 97.06 104 GLU A CA 1
ATOM 816 C C . GLU A 1 104 ? 4.145 20.266 4.609 1 97.06 104 GLU A C 1
ATOM 818 O O . GLU A 1 104 ? 2.947 20.047 4.809 1 97.06 104 GLU A O 1
ATOM 823 N N . PHE A 1 105 ? 5.074 19.422 4.816 1 97.25 105 PHE A N 1
ATOM 824 C CA . PHE A 1 105 ? 4.746 18.078 5.293 1 97.25 105 PHE A CA 1
ATOM 825 C C . PHE A 1 105 ? 4.145 18.141 6.691 1 97.25 105 PHE A C 1
ATOM 827 O O . PHE A 1 105 ? 3.111 17.516 6.957 1 97.25 105 PHE A O 1
ATOM 834 N N . ALA A 1 106 ? 4.789 18.906 7.551 1 97.81 106 ALA A N 1
ATOM 835 C CA . ALA A 1 106 ? 4.309 19.031 8.922 1 97.81 106 ALA A CA 1
ATOM 836 C C . ALA A 1 106 ? 2.887 19.594 8.961 1 97.81 106 ALA A C 1
ATOM 838 O O . ALA A 1 106 ? 2.023 19.047 9.664 1 97.81 106 ALA A O 1
ATOM 839 N N . LEU A 1 107 ? 2.656 20.578 8.211 1 98.38 107 LEU A N 1
ATOM 840 C CA . LEU A 1 107 ? 1.321 21.156 8.141 1 98.38 107 LEU A CA 1
ATOM 841 C C . LEU A 1 107 ? 0.317 20.156 7.582 1 98.38 107 LEU A C 1
ATOM 843 O O . LEU A 1 107 ? -0.808 20.062 8.078 1 98.38 107 LEU A O 1
ATOM 847 N N . GLY A 1 108 ? 0.753 19.484 6.574 1 97.81 108 GLY A N 1
ATOM 848 C CA . GLY A 1 108 ? -0.092 18.453 5.988 1 97.81 108 GLY A CA 1
ATOM 849 C C . GLY A 1 108 ? -0.453 17.344 6.961 1 97.81 108 GLY A C 1
ATOM 850 O O . GLY A 1 108 ? -1.594 16.875 6.984 1 97.81 108 GLY A O 1
ATOM 851 N N . VAL A 1 109 ? 0.511 16.953 7.727 1 97.94 109 VAL A N 1
ATOM 852 C CA . VAL A 1 109 ? 0.275 15.898 8.711 1 97.94 109 VAL A CA 1
ATOM 853 C C . VAL A 1 109 ? -0.726 16.375 9.758 1 97.94 109 VAL A C 1
ATOM 855 O O . VAL A 1 109 ? -1.672 15.664 10.094 1 97.94 109 VAL A O 1
ATOM 858 N N . ILE A 1 110 ? -0.547 17.547 10.25 1 98.06 110 ILE A N 1
ATOM 859 C CA . ILE A 1 110 ? -1.441 18.109 11.258 1 98.06 110 ILE A CA 1
ATOM 860 C C . ILE A 1 110 ? -2.865 18.172 10.711 1 98.06 110 ILE A C 1
ATOM 862 O O . ILE A 1 110 ? -3.812 17.75 11.383 1 98.06 110 ILE A O 1
ATOM 866 N N . LYS A 1 111 ? -2.988 18.656 9.539 1 97.62 111 LYS A N 1
ATOM 867 C CA . LYS A 1 111 ? -4.297 18.688 8.898 1 97.62 111 LYS A CA 1
ATOM 868 C C . LYS A 1 111 ? -4.887 17.297 8.773 1 97.62 111 LYS A C 1
ATOM 870 O O . LYS A 1 111 ? -6.07 17.078 9.047 1 97.62 111 LYS A O 1
ATOM 875 N N . SER A 1 112 ? -4.086 16.375 8.383 1 96.69 112 SER A N 1
ATOM 876 C CA . SER A 1 112 ? -4.535 15 8.18 1 96.69 112 SER A CA 1
ATOM 877 C C . SER A 1 112 ? -4.953 14.359 9.5 1 96.69 112 SER A C 1
ATOM 879 O O . SER A 1 112 ? -5.848 13.508 9.523 1 96.69 112 SER A O 1
ATOM 881 N N . MET A 1 113 ? -4.293 14.719 10.57 1 96.44 113 MET A N 1
ATOM 882 C CA . MET A 1 113 ? -4.676 14.219 11.883 1 96.44 113 MET A CA 1
ATOM 883 C C . MET A 1 113 ? -6.098 14.648 12.242 1 96.44 113 MET A C 1
ATOM 885 O O . MET A 1 113 ? -6.852 13.875 12.828 1 96.44 113 MET A O 1
ATOM 889 N N . ASP A 1 114 ? -6.477 15.75 11.812 1 94.88 114 ASP A N 1
ATOM 890 C CA . ASP A 1 114 ? -7.805 16.281 12.094 1 94.88 114 ASP A CA 1
ATOM 891 C C . ASP A 1 114 ? -8.867 15.586 11.25 1 94.88 114 ASP A C 1
ATOM 893 O O . ASP A 1 114 ? -10.023 15.484 11.656 1 94.88 114 ASP A O 1
ATOM 897 N N . GLU A 1 115 ? -8.508 15.102 10.133 1 92.88 115 GLU A N 1
ATOM 898 C CA . GLU A 1 115 ? -9.461 14.555 9.172 1 92.88 115 GLU A CA 1
ATOM 899 C C . GLU A 1 115 ? -9.414 13.023 9.164 1 92.88 115 GLU A C 1
ATOM 901 O O . GLU A 1 115 ? -10.141 12.383 8.398 1 92.88 115 GLU A O 1
ATOM 906 N N . LYS A 1 116 ? -8.648 12.461 10.016 1 93.12 116 LYS A N 1
ATOM 907 C CA . LYS A 1 116 ? -8.414 11.023 10.008 1 93.12 116 LYS A CA 1
ATOM 908 C C . LYS A 1 116 ? -9.688 10.258 10.359 1 93.12 116 LYS A C 1
ATOM 910 O O . LYS A 1 116 ? -10.391 10.609 11.312 1 93.12 116 LYS A O 1
ATOM 915 N N . GLU A 1 117 ? -9.938 9.242 9.617 1 90.19 117 GLU A N 1
ATOM 916 C CA . GLU A 1 117 ? -11.07 8.367 9.875 1 90.19 117 GLU A CA 1
ATOM 917 C C . GLU A 1 117 ? -10.633 7.082 10.57 1 90.19 117 GLU A C 1
ATOM 919 O O . GLU A 1 117 ? -9.547 6.562 10.305 1 90.19 117 GLU A O 1
ATOM 924 N N . PRO A 1 118 ? -11.492 6.559 11.383 1 89.06 118 PRO A N 1
ATOM 925 C CA . PRO A 1 118 ? -11.109 5.367 12.141 1 89.06 118 PRO A CA 1
ATOM 926 C C . PRO A 1 118 ? -11.133 4.094 11.305 1 89.06 118 PRO A C 1
ATOM 928 O O . PRO A 1 118 ? -11.906 3.996 10.344 1 89.06 118 PRO A O 1
ATOM 931 N N . ILE A 1 119 ? -10.367 3.186 11.648 1 91.38 119 ILE A N 1
ATOM 932 C CA . ILE A 1 119 ? -10.312 1.83 11.109 1 91.38 119 ILE A CA 1
ATOM 933 C C . ILE A 1 119 ? -10.672 0.828 12.203 1 91.38 119 ILE A C 1
ATOM 935 O O . ILE A 1 119 ? -10.234 0.961 13.352 1 91.38 119 ILE A O 1
ATOM 939 N N . TYR A 1 120 ? -11.469 -0.146 11.789 1 88.19 120 TYR A N 1
ATOM 940 C CA . TYR A 1 120 ? -11.969 -1.077 12.797 1 88.19 120 TYR A CA 1
ATOM 941 C C . TYR A 1 120 ? -11.562 -2.508 12.469 1 88.19 120 TYR A C 1
ATOM 943 O O . TYR A 1 120 ? -11.484 -2.883 11.289 1 88.19 120 TYR A O 1
ATOM 951 N N . LEU A 1 121 ? -11.32 -3.285 13.516 1 88.75 121 LEU A N 1
ATOM 952 C CA . LEU A 1 121 ? -11.109 -4.727 13.43 1 88.75 121 LEU A CA 1
ATOM 953 C C . LEU A 1 121 ? -12.336 -5.48 13.945 1 88.75 121 LEU A C 1
ATOM 955 O O . LEU A 1 121 ? -12.867 -5.156 15.008 1 88.75 121 LEU A O 1
ATOM 959 N N . VAL A 1 122 ? -12.742 -6.367 13.117 1 83.75 122 VAL A N 1
ATOM 960 C CA . VAL A 1 122 ? -13.875 -7.191 13.516 1 83.75 122 VAL A CA 1
ATOM 961 C C . VAL A 1 122 ? -13.531 -8.664 13.344 1 83.75 122 VAL A C 1
ATOM 963 O O . VAL A 1 122 ? -12.641 -9.016 12.57 1 83.75 122 VAL A O 1
ATOM 966 N N . ARG A 1 123 ? -14.211 -9.445 14.188 1 81.31 123 ARG A N 1
ATOM 967 C CA . ARG A 1 123 ? -14 -10.883 14.102 1 81.31 123 ARG A CA 1
ATOM 968 C C . ARG A 1 123 ? -15.289 -11.602 13.711 1 81.31 123 ARG A C 1
ATOM 970 O O . ARG A 1 123 ? -16.375 -11.258 14.188 1 81.31 123 ARG A O 1
ATOM 977 N N . GLY A 1 124 ? -14.984 -12.648 12.898 1 70.94 124 GLY A N 1
ATOM 978 C CA . GLY A 1 124 ? -16.062 -13.578 12.594 1 70.94 124 GLY A CA 1
ATOM 979 C C . GLY A 1 124 ? -17.109 -13 11.664 1 70.94 124 GLY A C 1
ATOM 980 O O . GLY A 1 124 ? -16.828 -12.078 10.898 1 70.94 124 GLY A O 1
ATOM 981 N N . GLU A 1 125 ? -18.203 -13.805 11.625 1 61.53 125 GLU A N 1
ATOM 982 C CA . GLU A 1 125 ? -19.281 -13.594 10.664 1 61.53 125 GLU A CA 1
ATOM 983 C C . GLU A 1 125 ? -20.078 -12.336 10.992 1 61.53 125 GLU A C 1
ATOM 985 O O . GLU A 1 125 ? -20.719 -11.758 10.117 1 61.53 125 GLU A O 1
ATOM 990 N N . ASP A 1 126 ? -19.953 -12.102 12.281 1 59.38 126 ASP A N 1
ATOM 991 C CA . ASP A 1 126 ? -20.812 -10.977 12.625 1 59.38 126 ASP A CA 1
ATOM 992 C C . ASP A 1 126 ? -20.094 -9.648 12.414 1 59.38 126 ASP A C 1
ATOM 994 O O . ASP A 1 126 ? -19.125 -9.352 13.117 1 59.38 126 ASP A O 1
ATOM 998 N N . LEU A 1 127 ? -19.859 -9.312 11.219 1 63.19 127 LEU A N 1
ATOM 999 C CA . LEU A 1 127 ? -19.281 -8.031 10.82 1 63.19 127 LEU A CA 1
ATOM 1000 C C . LEU A 1 127 ? -19.969 -6.875 11.531 1 63.19 127 LEU A C 1
ATOM 1002 O O . LEU A 1 127 ? -20.047 -5.77 10.984 1 63.19 127 LEU A O 1
ATOM 1006 N N . SER A 1 128 ? -20.516 -7.195 12.688 1 62.22 128 SER A N 1
ATOM 1007 C CA . SER A 1 128 ? -21.156 -6.113 13.422 1 62.22 128 SER A CA 1
ATOM 1008 C C . SER A 1 128 ? -20.141 -5.129 13.977 1 62.22 128 SER A C 1
ATOM 1010 O O . SER A 1 128 ? -19.188 -5.527 14.648 1 62.22 128 SER A O 1
ATOM 1012 N N . ILE A 1 129 ? -20.328 -3.861 13.594 1 63.25 129 ILE A N 1
ATOM 1013 C CA . ILE A 1 129 ? -19.469 -2.783 14.07 1 63.25 129 ILE A CA 1
ATOM 1014 C C . ILE A 1 129 ? -19.562 -2.678 15.594 1 63.25 129 ILE A C 1
ATOM 1016 O O . ILE A 1 129 ? -18.656 -2.18 16.25 1 63.25 129 ILE A O 1
ATOM 1020 N N . LYS A 1 130 ? -20.672 -3.203 16.141 1 67.19 130 LYS A N 1
ATOM 1021 C CA . LYS A 1 130 ? -20.891 -3.074 17.578 1 67.19 130 LYS A CA 1
ATOM 1022 C C . LYS A 1 130 ? -19.766 -3.76 18.375 1 67.19 130 LYS A C 1
ATOM 1024 O O . LYS A 1 130 ? -19.422 -3.328 19.469 1 67.19 130 LYS A O 1
ATOM 1029 N N . ASN A 1 131 ? -19.203 -4.762 17.781 1 69.5 131 ASN A N 1
ATOM 1030 C CA . ASN A 1 131 ? -18.125 -5.48 18.453 1 69.5 131 ASN A CA 1
ATOM 1031 C C . ASN A 1 131 ? -16.766 -5.168 17.844 1 69.5 131 ASN A C 1
ATOM 1033 O O . ASN A 1 131 ? -15.797 -5.883 18.078 1 69.5 131 ASN A O 1
ATOM 1037 N N . ALA A 1 132 ? -16.766 -4.094 17.109 1 74.12 132 ALA A N 1
ATOM 1038 C CA . ALA A 1 132 ? -15.531 -3.748 16.406 1 74.12 132 ALA A CA 1
ATOM 1039 C C . ALA A 1 132 ? -14.555 -3.008 17.312 1 74.12 132 ALA A C 1
ATOM 1041 O O . ALA A 1 132 ? -14.977 -2.27 18.203 1 74.12 132 ALA A O 1
ATOM 1042 N N . ARG A 1 133 ? -13.273 -3.354 17.156 1 83.06 133 ARG A N 1
ATOM 1043 C CA . ARG A 1 133 ? -12.203 -2.641 17.859 1 83.06 133 ARG A CA 1
ATOM 1044 C C . ARG A 1 133 ? -11.5 -1.667 16.922 1 83.06 133 ARG A C 1
ATOM 1046 O O . ARG A 1 133 ? -11.188 -2.012 15.773 1 83.06 133 ARG A O 1
ATOM 1053 N N . ARG A 1 134 ? -11.328 -0.483 17.484 1 83.5 134 ARG A N 1
ATOM 1054 C CA . ARG A 1 134 ? -10.617 0.516 16.688 1 83.5 134 ARG A CA 1
ATOM 1055 C C . ARG A 1 134 ? -9.117 0.247 16.688 1 83.5 134 ARG A C 1
ATOM 1057 O O . ARG A 1 134 ? -8.539 -0.091 17.719 1 83.5 134 ARG A O 1
ATOM 1064 N N . ILE A 1 135 ? -8.547 0.404 15.508 1 83.62 135 ILE A N 1
ATOM 1065 C CA . ILE A 1 135 ? -7.094 0.263 15.406 1 83.62 135 ILE A CA 1
ATOM 1066 C C . ILE A 1 135 ? -6.5 1.505 14.742 1 83.62 135 ILE A C 1
ATOM 1068 O O . ILE A 1 135 ? -7.164 2.172 13.945 1 83.62 135 ILE A O 1
ATOM 1072 N N . MET B 1 1 ? -18.641 -16.391 5.809 1 62.94 1 MET B N 1
ATOM 1073 C CA . MET B 1 1 ? -17.391 -15.844 6.328 1 62.94 1 MET B CA 1
ATOM 1074 C C . MET B 1 1 ? -16.812 -16.75 7.41 1 62.94 1 MET B C 1
ATOM 1076 O O . MET B 1 1 ? -17.547 -17.453 8.102 1 62.94 1 MET B O 1
ATOM 1080 N N . ASP B 1 2 ? -15.469 -16.859 7.355 1 67 2 ASP B N 1
ATOM 1081 C CA . ASP B 1 2 ? -14.781 -17.672 8.352 1 67 2 ASP B CA 1
ATOM 1082 C C . ASP B 1 2 ? -14.906 -17.078 9.742 1 67 2 ASP B C 1
ATOM 1084 O O . ASP B 1 2 ? -14.5 -15.938 9.977 1 67 2 ASP B O 1
ATOM 1088 N N . PRO B 1 3 ? -15.625 -17.734 10.688 1 71.44 3 PRO B N 1
ATOM 1089 C CA . PRO B 1 3 ? -15.836 -17.203 12.039 1 71.44 3 PRO B CA 1
ATOM 1090 C C . PRO B 1 3 ? -14.516 -16.891 12.758 1 71.44 3 PRO B C 1
ATOM 1092 O O . PRO B 1 3 ? -14.5 -16.109 13.711 1 71.44 3 PRO B O 1
ATOM 1095 N N . GLU B 1 4 ? -13.492 -17.5 12.32 1 79.06 4 GLU B N 1
ATOM 1096 C CA . GLU B 1 4 ? -12.211 -17.312 13.008 1 79.06 4 GLU B CA 1
ATOM 1097 C C . GLU B 1 4 ? -11.359 -16.266 12.312 1 79.06 4 GLU B C 1
ATOM 1099 O O . GLU B 1 4 ? -10.344 -15.82 12.852 1 79.06 4 GLU B O 1
ATOM 1104 N N . GLU B 1 5 ? -11.898 -15.773 11.219 1 82.12 5 GLU B N 1
ATOM 1105 C CA . GLU B 1 5 ? -11.109 -14.828 10.438 1 82.12 5 GLU B CA 1
ATOM 1106 C C . GLU B 1 5 ? -11.305 -13.398 10.945 1 82.12 5 GLU B C 1
ATOM 1108 O O . GLU B 1 5 ? -12.406 -13.031 11.375 1 82.12 5 GLU B O 1
ATOM 1113 N N . GLU B 1 6 ? -10.219 -12.68 11.008 1 88.06 6 GLU B N 1
ATOM 1114 C CA . GLU B 1 6 ? -10.273 -11.258 11.359 1 88.06 6 GLU B CA 1
ATOM 1115 C C . GLU B 1 6 ? -10.406 -10.391 10.109 1 88.06 6 GLU B C 1
ATOM 1117 O O . GLU B 1 6 ? -9.734 -10.625 9.109 1 88.06 6 GLU B O 1
ATOM 1122 N N . TYR B 1 7 ? -11.359 -9.461 10.258 1 89.56 7 TYR B N 1
ATOM 1123 C CA . TYR B 1 7 ? -11.594 -8.523 9.164 1 89.56 7 TYR B CA 1
ATOM 1124 C C . TYR B 1 7 ? -11.383 -7.09 9.625 1 89.56 7 TYR B C 1
ATOM 1126 O O . TYR B 1 7 ? -11.469 -6.797 10.82 1 89.56 7 TYR B O 1
ATOM 1134 N N . VAL B 1 8 ? -11.094 -6.309 8.625 1 91.94 8 VAL B N 1
ATOM 1135 C CA . VAL B 1 8 ? -10.938 -4.879 8.891 1 91.94 8 VAL B CA 1
ATOM 1136 C C . VAL B 1 8 ? -11.992 -4.094 8.109 1 91.94 8 VAL B C 1
ATOM 1138 O O . VAL B 1 8 ? -12.281 -4.406 6.957 1 91.94 8 VAL B O 1
ATOM 1141 N N . ILE B 1 9 ? -12.453 -3.148 8.797 1 90 9 ILE B N 1
ATOM 1142 C CA . ILE B 1 9 ? -13.352 -2.184 8.18 1 90 9 ILE B CA 1
ATOM 1143 C C . ILE B 1 9 ? -12.68 -0.815 8.117 1 90 9 ILE B C 1
ATOM 1145 O O . ILE B 1 9 ? -12.242 -0.281 9.133 1 90 9 ILE B O 1
ATOM 1149 N N . LEU B 1 10 ? -12.578 -0.325 6.941 1 92.06 10 LEU B N 1
ATOM 1150 C CA . LEU B 1 10 ? -11.961 0.987 6.781 1 92.06 10 LEU B CA 1
ATOM 1151 C C . LEU B 1 10 ? -12.664 1.792 5.695 1 92.06 10 LEU B C 1
ATOM 1153 O O . LEU B 1 10 ? -13.297 1.22 4.801 1 92.06 10 LEU B O 1
ATOM 1157 N N . PRO B 1 11 ? -12.617 3.133 5.836 1 92.44 11 PRO B N 1
ATOM 1158 C CA . PRO B 1 11 ? -13.203 3.957 4.777 1 92.44 11 PRO B CA 1
ATOM 1159 C C . PRO B 1 11 ? -12.578 3.688 3.408 1 92.44 11 PRO B C 1
ATOM 1161 O O . PRO B 1 11 ? -11.367 3.465 3.309 1 92.44 11 PRO B O 1
ATOM 1164 N N . LEU B 1 12 ? -13.406 3.771 2.447 1 94.06 12 LEU B N 1
ATOM 1165 C CA . LEU B 1 12 ? -12.961 3.508 1.082 1 94.06 12 LEU B CA 1
ATOM 1166 C C . LEU B 1 12 ? -11.797 4.414 0.702 1 94.06 12 LEU B C 1
ATOM 1168 O O . LEU B 1 12 ? -10.852 3.973 0.051 1 94.06 12 LEU B O 1
ATOM 1172 N N . LYS B 1 13 ? -11.859 5.645 1.121 1 94 13 LYS B N 1
ATOM 1173 C CA . LYS B 1 13 ? -10.82 6.609 0.779 1 94 13 LYS B CA 1
ATOM 1174 C C . LYS B 1 13 ? -9.469 6.195 1.363 1 94 13 LYS B C 1
ATOM 1176 O O . LYS B 1 13 ? -8.422 6.465 0.771 1 94 13 LYS B O 1
ATOM 1181 N N . VAL B 1 14 ? -9.477 5.547 2.486 1 95.75 14 VAL B N 1
ATOM 1182 C CA . VAL B 1 14 ? -8.242 5.086 3.111 1 95.75 14 VAL B CA 1
ATOM 1183 C C . VAL B 1 14 ? -7.656 3.932 2.303 1 95.75 14 VAL B C 1
ATOM 1185 O O . VAL B 1 14 ? -6.449 3.895 2.051 1 95.75 14 VAL B O 1
ATOM 1188 N N . LEU B 1 15 ? -8.5 3.041 1.898 1 97.31 15 LEU B N 1
ATOM 1189 C CA . LEU B 1 15 ? -8.023 1.958 1.048 1 97.31 15 LEU B CA 1
ATOM 1190 C C . LEU B 1 15 ? -7.418 2.506 -0.24 1 97.31 15 LEU B C 1
ATOM 1192 O O . LEU B 1 15 ? -6.359 2.047 -0.677 1 97.31 15 LEU B O 1
ATOM 1196 N N . GLN B 1 16 ? -8.047 3.488 -0.805 1 97 16 GLN B N 1
ATOM 1197 C CA . GLN B 1 16 ? -7.547 4.105 -2.029 1 97 16 GLN B CA 1
ATOM 1198 C C . GLN B 1 16 ? -6.141 4.66 -1.827 1 97 16 GLN B C 1
ATOM 1200 O O . GLN B 1 16 ? -5.27 4.484 -2.682 1 97 16 GLN B O 1
ATOM 1205 N N . ARG B 1 17 ? -5.934 5.254 -0.744 1 95.38 17 ARG B N 1
ATOM 1206 C CA . ARG B 1 17 ? -4.629 5.824 -0.423 1 95.38 17 ARG B CA 1
ATOM 1207 C C . ARG B 1 17 ? -3.57 4.73 -0.31 1 95.38 17 ARG B C 1
ATOM 1209 O O . ARG B 1 17 ? -2.477 4.863 -0.863 1 95.38 17 ARG B O 1
ATOM 1216 N N . LEU B 1 18 ? -3.9 3.703 0.384 1 97.06 18 LEU B N 1
ATOM 1217 C CA . LEU B 1 18 ? -2.957 2.607 0.583 1 97.06 18 LEU B CA 1
ATOM 1218 C C . LEU B 1 18 ? -2.627 1.926 -0.741 1 97.06 18 LEU B C 1
ATOM 1220 O O . LEU B 1 18 ? -1.465 1.621 -1.014 1 97.06 18 LEU B O 1
ATOM 1224 N N . VAL B 1 19 ? -3.617 1.731 -1.566 1 97.69 19 VAL B N 1
ATOM 1225 C CA . VAL B 1 19 ? -3.406 1.086 -2.857 1 97.69 19 VAL B CA 1
ATOM 1226 C C . VAL B 1 19 ? -2.564 1.989 -3.756 1 97.69 19 VAL B C 1
ATOM 1228 O O . VAL B 1 19 ? -1.668 1.515 -4.457 1 97.69 19 VAL B O 1
ATOM 1231 N N . LYS B 1 20 ? -2.795 3.264 -3.711 1 95.62 20 LYS B N 1
ATOM 1232 C CA . LYS B 1 20 ? -1.994 4.199 -4.496 1 95.62 20 LYS B CA 1
ATOM 1233 C C . LYS B 1 20 ? -0.516 4.098 -4.133 1 95.62 20 LYS B C 1
ATOM 1235 O O . LYS B 1 20 ? 0.346 4.066 -5.012 1 95.62 20 LYS B O 1
ATOM 1240 N N . TYR B 1 21 ? -0.188 4.07 -2.836 1 95.38 21 TYR B N 1
ATOM 1241 C CA . TYR B 1 21 ? 1.186 3.885 -2.381 1 95.38 21 TYR B CA 1
ATOM 1242 C C . TYR B 1 21 ? 1.75 2.557 -2.873 1 95.38 21 TYR B C 1
ATOM 1244 O O . TYR B 1 21 ? 2.889 2.496 -3.34 1 95.38 21 TYR B O 1
ATOM 1252 N N . SER B 1 22 ? 0.952 1.53 -2.785 1 95.94 22 SER B N 1
ATOM 1253 C CA . SER B 1 22 ? 1.389 0.207 -3.219 1 95.94 22 SER B CA 1
ATOM 1254 C C . SER B 1 22 ? 1.685 0.183 -4.715 1 95.94 22 SER B C 1
ATOM 1256 O O . SER B 1 22 ? 2.656 -0.438 -5.152 1 95.94 22 SER B O 1
ATOM 1258 N N . LEU B 1 23 ? 0.876 0.925 -5.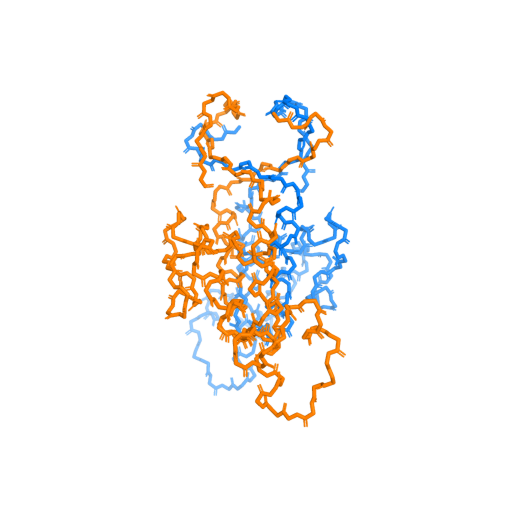465 1 95 23 LEU B N 1
ATOM 1259 C CA . LEU B 1 23 ? 1.068 0.971 -6.91 1 95 23 LEU B CA 1
ATOM 1260 C C . LEU B 1 23 ? 2.346 1.725 -7.266 1 95 23 LEU B C 1
ATOM 1262 O O . LEU B 1 23 ? 3.016 1.392 -8.25 1 95 23 LEU B O 1
ATOM 1266 N N . ALA B 1 24 ? 2.662 2.727 -6.512 1 90.81 24 ALA B N 1
ATOM 1267 C CA . ALA B 1 24 ? 3.916 3.447 -6.719 1 90.81 24 ALA B CA 1
ATOM 1268 C C . ALA B 1 24 ? 5.117 2.527 -6.52 1 90.81 24 ALA B C 1
ATOM 1270 O O . ALA B 1 24 ? 6.102 2.609 -7.258 1 90.81 24 ALA B O 1
ATOM 1271 N N . PHE B 1 25 ? 5.02 1.631 -5.531 1 88.56 25 PHE B N 1
ATOM 1272 C CA . PHE B 1 25 ? 6.023 0.595 -5.316 1 88.56 25 PHE B CA 1
ATOM 1273 C C . PHE B 1 25 ? 6.152 -0.296 -6.547 1 88.56 25 PHE B C 1
ATOM 1275 O O . PHE B 1 25 ? 7.266 -0.593 -6.988 1 88.56 25 PHE B O 1
ATOM 1282 N N . CYS B 1 26 ? 5.086 -0.676 -7.133 1 92.38 26 CYS B N 1
ATOM 1283 C CA . CYS B 1 26 ? 5.078 -1.541 -8.305 1 92.38 26 CYS B CA 1
ATOM 1284 C C . CYS B 1 26 ? 5.824 -0.893 -9.469 1 92.38 26 CYS B C 1
ATOM 1286 O O . CYS B 1 26 ? 6.523 -1.574 -10.219 1 92.38 26 CYS B O 1
ATOM 1288 N N . GLU B 1 27 ? 5.789 0.399 -9.594 1 89.62 27 GLU B N 1
ATOM 1289 C CA . GLU B 1 27 ? 6.41 1.133 -10.688 1 89.62 27 GLU B CA 1
ATOM 1290 C C . GLU B 1 27 ? 7.934 1.134 -10.562 1 89.62 27 GLU B C 1
ATOM 1292 O O . GLU B 1 27 ? 8.641 1.196 -11.57 1 89.62 27 GLU B O 1
ATOM 1297 N N . THR B 1 28 ? 8.344 0.957 -9.367 1 86.06 28 THR B N 1
ATOM 1298 C CA . THR B 1 28 ? 9.758 1.227 -9.156 1 86.06 28 THR B CA 1
ATOM 1299 C C . THR B 1 28 ? 10.508 -0.052 -8.781 1 86.06 28 THR B C 1
ATOM 1301 O O . THR B 1 28 ? 11.719 -0.157 -9 1 86.06 28 THR B O 1
ATOM 1304 N N . ARG B 1 29 ? 9.734 -1.011 -8.281 1 87.5 29 ARG B N 1
ATOM 1305 C CA . ARG B 1 29 ? 10.438 -2.145 -7.688 1 87.5 29 ARG B CA 1
ATOM 1306 C C . ARG B 1 29 ? 10.094 -3.441 -8.414 1 87.5 29 ARG B C 1
ATOM 1308 O O . ARG B 1 29 ? 10.742 -4.465 -8.203 1 87.5 29 ARG B O 1
ATOM 1315 N N . CYS B 1 30 ? 9.125 -3.35 -9.219 1 88.44 30 CYS B N 1
ATOM 1316 C CA . CYS B 1 30 ? 8.805 -4.547 -9.984 1 88.44 30 CYS B CA 1
ATOM 1317 C C . CYS B 1 30 ? 9.789 -4.742 -11.133 1 88.44 30 CYS B C 1
ATOM 1319 O O . CYS B 1 30 ? 10.227 -3.77 -11.75 1 88.44 30 CYS B O 1
ATOM 1321 N N . PRO B 1 31 ? 10.25 -6.094 -11.312 1 87.81 31 PRO B N 1
ATOM 1322 C CA . PRO B 1 31 ? 9.633 -7.312 -10.789 1 87.81 31 PRO B CA 1
ATOM 1323 C C . PRO B 1 31 ? 10.312 -7.816 -9.516 1 87.81 31 PRO B C 1
ATOM 1325 O O . PRO B 1 31 ? 9.797 -8.719 -8.852 1 87.81 31 PRO B O 1
ATOM 1328 N N . ALA B 1 32 ? 11.477 -7.27 -9.125 1 82.88 32 ALA B N 1
ATOM 1329 C CA . ALA B 1 32 ? 12.312 -7.816 -8.062 1 82.88 32 ALA B CA 1
ATOM 1330 C C . ALA B 1 32 ? 11.555 -7.879 -6.742 1 82.88 32 ALA B C 1
ATOM 1332 O O . ALA B 1 32 ? 11.703 -8.836 -5.977 1 82.88 32 ALA B O 1
ATOM 1333 N N . GLY B 1 33 ? 10.594 -7.051 -6.445 1 86 33 GLY B N 1
ATOM 1334 C CA . GLY B 1 33 ? 9.93 -7.016 -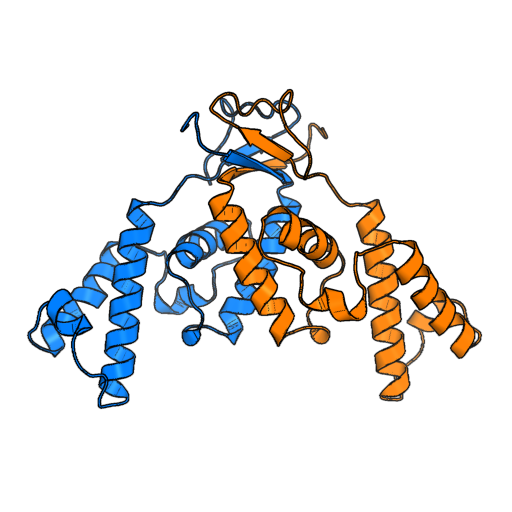5.148 1 86 33 GLY B CA 1
ATOM 1335 C C . GLY B 1 33 ? 8.469 -7.422 -5.211 1 86 33 GLY B C 1
ATOM 1336 O O . GLY B 1 33 ? 7.719 -7.203 -4.262 1 86 33 GLY B O 1
ATOM 1337 N N . ARG B 1 34 ? 8.195 -8.125 -6.273 1 93 34 ARG B N 1
ATOM 1338 C CA . ARG B 1 34 ? 6.781 -8.453 -6.426 1 93 34 ARG B CA 1
ATOM 1339 C C . ARG B 1 34 ? 6.398 -9.648 -5.559 1 93 34 ARG B C 1
ATOM 1341 O O . ARG B 1 34 ? 7.195 -10.57 -5.379 1 93 34 ARG B O 1
ATOM 1348 N N . ASP B 1 35 ? 5.273 -9.586 -4.98 1 95.25 35 ASP B N 1
ATOM 1349 C CA . ASP B 1 35 ? 4.641 -10.648 -4.207 1 95.25 35 ASP B CA 1
ATOM 1350 C C . ASP B 1 35 ? 3.322 -11.086 -4.844 1 95.25 35 ASP B C 1
ATOM 1352 O O . ASP B 1 35 ? 2.352 -10.328 -4.855 1 95.25 35 ASP B O 1
ATOM 1356 N N . PRO B 1 36 ? 3.326 -12.336 -5.383 1 96.5 36 PRO B N 1
ATOM 1357 C CA . PRO B 1 36 ? 2.131 -12.773 -6.105 1 96.5 36 PRO B CA 1
ATOM 1358 C C . PRO B 1 36 ? 0.855 -12.633 -5.277 1 96.5 36 PRO B C 1
ATOM 1360 O O . PRO B 1 36 ? -0.2 -12.289 -5.816 1 96.5 36 PRO B O 1
ATOM 1363 N N . GLY B 1 37 ? 1.019 -12.906 -3.982 1 96 37 GLY B N 1
ATOM 1364 C CA . GLY B 1 37 ? -0.139 -12.805 -3.107 1 96 37 GLY B CA 1
ATOM 1365 C C . GLY B 1 37 ? -0.69 -11.398 -3.004 1 96 37 GLY B C 1
ATOM 1366 O O . GLY B 1 37 ? -1.9 -11.203 -2.871 1 96 37 GLY B O 1
ATOM 1367 N N . THR B 1 38 ? 0.068 -10.445 -3.119 1 96.75 38 THR B N 1
ATOM 1368 C CA . THR B 1 38 ? -0.347 -9.047 -3.066 1 96.75 38 THR B CA 1
ATOM 1369 C C . THR B 1 38 ? -0.754 -8.547 -4.453 1 96.75 38 THR B C 1
ATOM 1371 O O . THR B 1 38 ? -1.712 -7.785 -4.586 1 96.75 38 THR B O 1
ATOM 1374 N N . CYS B 1 39 ? -0.067 -9.039 -5.418 1 97 39 CYS B N 1
ATOM 1375 C CA . CYS B 1 39 ? -0.24 -8.562 -6.785 1 97 39 CYS B CA 1
ATOM 1376 C C . CYS B 1 39 ? -1.654 -8.836 -7.281 1 97 39 CYS B C 1
ATOM 1378 O O . CYS B 1 39 ? -2.23 -8.016 -8.008 1 97 39 CYS B O 1
ATOM 1380 N N . ILE B 1 40 ? -2.15 -9.914 -6.914 1 96.62 40 ILE B N 1
ATOM 1381 C CA . ILE B 1 40 ? -3.494 -10.242 -7.379 1 96.62 40 ILE B CA 1
ATOM 1382 C C . ILE B 1 40 ? -4.484 -9.203 -6.859 1 96.62 40 ILE B C 1
ATOM 1384 O O . ILE B 1 40 ? -5.383 -8.773 -7.59 1 96.62 40 ILE B O 1
ATOM 1388 N N . TYR B 1 41 ? -4.344 -8.82 -5.645 1 96.75 41 TYR B N 1
ATOM 1389 C CA . TYR B 1 41 ? -5.246 -7.824 -5.066 1 96.75 41 TYR B CA 1
ATOM 1390 C C . TYR B 1 41 ? -5.039 -6.461 -5.719 1 96.75 41 TYR B C 1
ATOM 1392 O O . TYR B 1 41 ? -6.008 -5.773 -6.051 1 96.75 41 TYR B O 1
ATOM 1400 N N . LEU B 1 42 ? -3.793 -6.07 -5.914 1 97.12 42 LEU B N 1
ATOM 1401 C CA . LEU B 1 42 ? -3.51 -4.766 -6.508 1 97.12 42 LEU B CA 1
ATOM 1402 C C . LEU B 1 42 ? -4.059 -4.688 -7.93 1 97.12 42 LEU B C 1
ATOM 1404 O O . LEU B 1 42 ? -4.598 -3.656 -8.336 1 97.12 42 LEU B O 1
ATOM 1408 N N . SER B 1 43 ? -3.914 -5.816 -8.641 1 96.25 43 SER B N 1
ATOM 1409 C CA . SER B 1 43 ? -4.41 -5.859 -10.008 1 96.25 43 SER B CA 1
ATOM 1410 C C . SER B 1 43 ? -5.926 -5.691 -10.055 1 96.25 43 SER B C 1
ATOM 1412 O O . SER B 1 43 ? -6.461 -5.105 -11 1 96.25 43 SER B O 1
ATOM 1414 N N . GLU B 1 44 ? -6.598 -6.109 -9.125 1 95.44 44 GLU B N 1
ATOM 1415 C CA . GLU B 1 44 ? -8.055 -6.043 -9.094 1 95.44 44 GLU B CA 1
ATOM 1416 C C . GLU B 1 44 ? -8.539 -4.75 -8.445 1 95.44 44 GLU B C 1
ATOM 1418 O O . GLU B 1 44 ? -9.484 -4.125 -8.922 1 95.44 44 GLU B O 1
ATOM 1423 N N . LEU B 1 45 ? -7.91 -4.328 -7.367 1 96.81 45 LEU B N 1
ATOM 1424 C CA . LEU B 1 45 ? -8.352 -3.176 -6.59 1 96.81 45 LEU B CA 1
ATOM 1425 C C . LEU B 1 45 ? -8.094 -1.878 -7.352 1 96.81 45 LEU B C 1
ATOM 1427 O O . LEU B 1 45 ? -8.883 -0.934 -7.262 1 96.81 45 LEU B O 1
ATOM 1431 N N . SER B 1 46 ? -6.984 -1.835 -8.086 1 97.31 46 SER B N 1
ATOM 1432 C CA . SER B 1 46 ? -6.59 -0.591 -8.742 1 97.31 46 SER B CA 1
ATOM 1433 C C . SER B 1 46 ? -7.688 -0.087 -9.672 1 97.31 46 SER B C 1
ATOM 1435 O O . SER B 1 46 ? -8.203 1.018 -9.492 1 97.31 46 SER B O 1
ATOM 1437 N N . PRO B 1 47 ? -8.148 -0.895 -10.586 1 96.12 47 PRO B N 1
ATOM 1438 C CA . PRO B 1 47 ? -9.227 -0.41 -11.445 1 96.12 47 PRO B CA 1
ATOM 1439 C C . PRO B 1 47 ? -10.562 -0.298 -10.703 1 96.12 47 PRO B C 1
ATOM 1441 O O . PRO B 1 47 ? -11.352 0.608 -10.984 1 96.12 47 PRO B O 1
ATOM 1444 N N . ALA B 1 48 ? -10.875 -1.17 -9.781 1 94.31 48 ALA B N 1
ATOM 1445 C CA . ALA B 1 48 ? -12.133 -1.155 -9.047 1 94.31 48 ALA B CA 1
ATOM 1446 C C . ALA B 1 48 ? -12.281 0.132 -8.234 1 94.31 48 ALA B C 1
ATOM 1448 O O . ALA B 1 48 ? -13.398 0.601 -8.008 1 94.31 48 ALA B O 1
ATOM 1449 N N . LEU B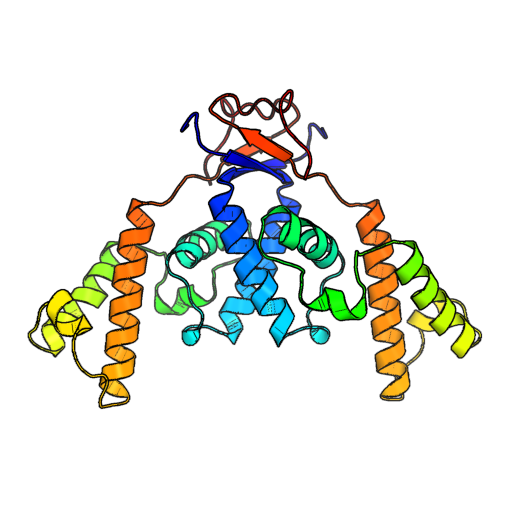 1 49 ? -11.156 0.674 -7.863 1 95.31 49 LEU B N 1
ATOM 1450 C CA . LEU B 1 49 ? -11.156 1.872 -7.031 1 95.31 49 LEU B CA 1
ATOM 1451 C C . LEU B 1 49 ? -11.008 3.127 -7.883 1 95.31 49 LEU B C 1
ATOM 1453 O O . LEU B 1 49 ? -10.812 4.223 -7.352 1 95.31 49 LEU B O 1
ATOM 1457 N N . GLY B 1 50 ? -11 2.971 -9.164 1 94.62 50 GLY B N 1
ATOM 1458 C CA . GLY B 1 50 ? -10.914 4.105 -10.07 1 94.62 50 GLY B CA 1
ATOM 1459 C C . GLY B 1 50 ? -9.508 4.664 -10.195 1 94.62 50 GLY B C 1
ATOM 1460 O O . GLY B 1 50 ? -9.32 5.848 -10.484 1 94.62 50 GLY B O 1
ATOM 1461 N N . LEU B 1 51 ? -8.477 3.848 -9.93 1 96.44 51 LEU B N 1
ATOM 1462 C CA . LEU B 1 51 ? -7.09 4.305 -9.945 1 96.44 51 LEU B CA 1
ATOM 1463 C C . LEU B 1 51 ? -6.406 3.92 -11.25 1 96.44 51 LEU B C 1
ATOM 1465 O O . LEU B 1 51 ? -5.188 4.07 -11.383 1 96.44 51 LEU B O 1
ATOM 1469 N N . GLY B 1 52 ? -7.121 3.432 -12.148 1 95.81 52 GLY B N 1
ATOM 1470 C CA . GLY B 1 52 ? -6.523 2.896 -13.359 1 95.81 52 GLY B CA 1
ATOM 1471 C C . GLY B 1 52 ? -5.973 1.493 -13.188 1 95.81 52 GLY B C 1
ATOM 1472 O O . GLY B 1 52 ? -6.223 0.844 -12.172 1 95.81 52 GLY B O 1
ATOM 1473 N N . ASN B 1 53 ? -5.309 1.022 -14.195 1 96.12 53 ASN B N 1
ATOM 1474 C CA . ASN B 1 53 ? -4.73 -0.315 -14.133 1 96.12 53 ASN B CA 1
ATOM 1475 C C . ASN B 1 53 ? -3.395 -0.312 -13.391 1 96.12 53 ASN B C 1
ATOM 1477 O O . ASN B 1 53 ? -2.674 0.687 -13.406 1 96.12 53 ASN B O 1
ATOM 1481 N N . ALA B 1 54 ? -3.16 -1.401 -12.719 1 95.69 54 ALA B N 1
ATOM 1482 C CA . ALA B 1 54 ? -1.827 -1.575 -12.148 1 95.69 54 ALA B CA 1
ATOM 1483 C C . ALA B 1 54 ? -0.759 -1.566 -13.242 1 95.69 54 ALA B C 1
ATOM 1485 O O . ALA B 1 54 ? -1.04 -1.891 -14.398 1 95.69 54 ALA B O 1
ATOM 1486 N N . PRO B 1 55 ? 0.496 -1.189 -12.898 1 93.88 55 PRO B N 1
ATOM 1487 C CA . PRO B 1 55 ? 1.571 -1.096 -13.883 1 93.88 55 PRO B CA 1
ATOM 1488 C C . PRO B 1 55 ? 1.79 -2.402 -14.641 1 93.88 55 PRO B C 1
ATOM 1490 O O . PRO B 1 55 ? 2.135 -2.383 -15.828 1 93.88 55 PRO B O 1
ATOM 1493 N N . CYS B 1 56 ? 1.566 -3.486 -14.031 1 94.25 56 CYS B N 1
ATOM 1494 C CA . CYS B 1 56 ? 1.819 -4.797 -14.625 1 94.25 56 CYS B CA 1
ATOM 1495 C C . CYS B 1 56 ? 0.762 -5.133 -15.672 1 94.25 56 CYS B C 1
ATOM 1497 O O . CYS B 1 56 ? 0.858 -6.156 -16.344 1 94.25 56 CYS B O 1
ATOM 1499 N N . TYR B 1 57 ? -0.187 -4.254 -15.898 1 94.75 57 TYR B N 1
ATOM 1500 C CA . TYR B 1 57 ? -1.248 -4.488 -16.875 1 94.75 57 TYR B CA 1
ATOM 1501 C C . TYR B 1 57 ? -0.681 -4.598 -18.281 1 94.75 57 TYR B C 1
ATOM 1503 O O . TYR B 1 57 ? -1.194 -5.359 -19.109 1 94.75 57 TYR B O 1
ATOM 1511 N N . SER B 1 58 ? 0.299 -3.889 -18.594 1 92 58 SER B N 1
ATOM 1512 C CA . SER B 1 58 ? 0.9 -3.922 -19.922 1 92 58 SER B CA 1
ATOM 1513 C C . SER B 1 58 ? 1.523 -5.281 -20.203 1 92 58 SER B C 1
ATOM 1515 O O . SER B 1 58 ? 1.568 -5.715 -21.359 1 92 58 SER B O 1
ATOM 1517 N N . ASP B 1 59 ? 1.904 -5.977 -19.172 1 88.62 59 ASP B N 1
ATOM 1518 C CA . ASP B 1 59 ? 2.602 -7.254 -19.312 1 88.62 59 ASP B CA 1
ATOM 1519 C C . ASP B 1 59 ? 1.619 -8.422 -19.281 1 88.62 59 ASP B C 1
ATOM 1521 O O . ASP B 1 59 ? 1.768 -9.383 -20.031 1 88.62 59 ASP B O 1
ATOM 1525 N N . TYR B 1 60 ? 0.651 -8.266 -18.391 1 91.69 60 TYR B N 1
ATOM 1526 C CA . TYR B 1 60 ? -0.154 -9.453 -18.109 1 91.69 60 TYR B CA 1
ATOM 1527 C C . TYR B 1 60 ? -1.625 -9.195 -18.422 1 91.69 60 TYR B C 1
ATOM 1529 O O . TYR B 1 60 ? -2.436 -10.125 -18.422 1 91.69 60 TYR B O 1
ATOM 1537 N N . GLY B 1 61 ? -2.008 -7.895 -18.719 1 92.12 61 GLY B N 1
ATOM 1538 C CA . GLY B 1 61 ? -3.426 -7.578 -18.781 1 92.12 61 GLY B CA 1
ATOM 1539 C C . GLY B 1 61 ? -4.145 -7.828 -17.469 1 92.12 61 GLY B C 1
ATOM 1540 O O . GLY B 1 61 ? -3.59 -7.578 -16.391 1 92.12 61 GLY B O 1
ATOM 1541 N N . THR B 1 62 ? -5.414 -8.227 -17.641 1 91.38 62 THR B N 1
ATOM 1542 C CA . THR B 1 62 ? -6.117 -8.68 -16.453 1 91.38 62 THR B CA 1
ATOM 1543 C C . THR B 1 62 ? -5.598 -10.039 -16 1 91.38 62 THR B C 1
ATOM 1545 O O . THR B 1 62 ? -5.332 -10.914 -16.828 1 91.38 62 THR B O 1
ATOM 1548 N N . TYR B 1 63 ? -5.316 -10.086 -14.711 1 94.56 63 TYR B N 1
ATOM 1549 C CA . TYR B 1 63 ? -4.809 -11.352 -14.172 1 94.56 63 TYR B CA 1
ATOM 1550 C C . TYR B 1 63 ? -5.812 -12.477 -14.383 1 94.56 63 TYR B C 1
ATOM 1552 O O . TYR B 1 63 ? -6.902 -12.453 -13.812 1 94.56 63 TYR B O 1
ATOM 1560 N N . ARG B 1 64 ? -5.562 -13.305 -15.344 1 95.12 64 ARG B N 1
ATOM 1561 C CA . ARG B 1 64 ? -6.336 -14.508 -15.625 1 95.12 64 ARG B CA 1
ATOM 1562 C C . ARG B 1 64 ? -5.484 -15.758 -15.422 1 95.12 64 ARG B C 1
ATOM 1564 O O . ARG B 1 64 ? -4.309 -15.781 -15.789 1 95.12 64 ARG B O 1
ATOM 1571 N N . ARG B 1 65 ? -6.105 -16.703 -14.883 1 96.81 65 ARG B N 1
ATOM 1572 C CA . ARG B 1 65 ? -5.41 -17.953 -14.594 1 96.81 65 ARG B CA 1
ATOM 1573 C C . ARG B 1 65 ? -4.777 -18.531 -15.859 1 96.81 65 ARG B C 1
ATOM 1575 O O . ARG B 1 65 ? -3.641 -19 -15.82 1 96.81 65 ARG B O 1
ATOM 1582 N N . GLU B 1 66 ? -5.484 -18.484 -16.859 1 96.44 66 GLU B N 1
ATOM 1583 C CA . GLU B 1 66 ? -5.059 -19.094 -18.125 1 96.44 66 GLU B CA 1
ATOM 1584 C C . GLU B 1 66 ? -3.771 -18.453 -18.641 1 96.44 66 GLU B C 1
ATOM 1586 O O . GLU B 1 66 ? -2.912 -19.125 -19.203 1 96.44 66 GLU B O 1
ATOM 1591 N N . GLU B 1 67 ? -3.674 -17.172 -18.547 1 95.69 67 GLU B N 1
ATOM 1592 C CA . GLU B 1 67 ? -2.488 -16.453 -19 1 95.69 67 GLU B CA 1
ATOM 1593 C C . GLU B 1 67 ? -1.248 -16.891 -18.234 1 95.69 67 GLU B C 1
ATOM 1595 O O . GLU B 1 67 ? -0.181 -17.078 -18.812 1 95.69 67 GLU B O 1
ATOM 1600 N N . PHE B 1 68 ? -1.358 -17.125 -16.984 1 97.81 68 PHE B N 1
ATOM 1601 C CA . PHE B 1 68 ? -0.221 -17.531 -16.172 1 97.81 68 PHE B CA 1
ATOM 1602 C C . PHE B 1 68 ? 0.095 -19 -16.391 1 97.81 68 PHE B C 1
ATOM 1604 O O . PHE B 1 68 ? 1.262 -19.406 -16.375 1 97.81 68 PHE B O 1
ATOM 1611 N N . ALA B 1 69 ? -0.972 -19.781 -16.625 1 97.81 69 ALA B N 1
ATOM 1612 C CA . ALA B 1 69 ? -0.763 -21.172 -16.984 1 97.81 69 ALA B CA 1
ATOM 1613 C C . ALA B 1 69 ? 0.026 -21.297 -18.281 1 97.81 69 ALA B C 1
ATOM 1615 O O . ALA B 1 69 ? 0.899 -22.156 -18.422 1 97.81 69 ALA B O 1
ATOM 1616 N N . LYS B 1 70 ? -0.287 -20.469 -19.203 1 97.19 70 LYS B N 1
ATOM 1617 C CA . LYS B 1 70 ? 0.454 -20.438 -20.453 1 97.19 70 LYS B CA 1
ATOM 1618 C C . LYS B 1 70 ? 1.931 -20.141 -20.219 1 97.19 70 LYS B C 1
ATOM 1620 O O . LYS B 1 70 ? 2.803 -20.734 -20.859 1 97.19 70 LYS B O 1
ATOM 1625 N N . THR B 1 71 ? 2.158 -19.172 -19.375 1 96.94 71 THR B N 1
ATOM 1626 C CA . THR B 1 71 ? 3.529 -18.812 -19.031 1 96.94 71 THR B CA 1
ATOM 1627 C C . THR B 1 71 ? 4.266 -20.016 -18.453 1 96.94 71 THR B C 1
ATOM 1629 O O . THR B 1 71 ? 5.402 -20.297 -18.828 1 96.94 71 THR B O 1
ATOM 1632 N N . VAL B 1 72 ? 3.631 -20.75 -17.547 1 98.31 72 VAL B N 1
ATOM 1633 C CA . VAL B 1 72 ? 4.215 -21.938 -16.938 1 98.31 72 VAL B CA 1
ATOM 1634 C C . VAL B 1 72 ? 4.543 -22.953 -18.016 1 98.31 72 VAL B C 1
ATOM 1636 O O . VAL B 1 72 ? 5.672 -23.453 -18.094 1 98.31 72 VAL B O 1
ATOM 1639 N N . LYS B 1 73 ? 3.639 -23.156 -18.906 1 98.38 73 LYS B N 1
ATOM 1640 C CA . LYS B 1 73 ? 3.807 -24.141 -19.969 1 98.38 73 LYS B CA 1
ATOM 1641 C C . LYS B 1 73 ? 4.918 -23.734 -20.922 1 98.38 73 LYS B C 1
ATOM 1643 O O . LYS B 1 73 ? 5.68 -24.578 -21.406 1 98.38 73 LYS B O 1
ATOM 1648 N N . ALA B 1 74 ? 4.945 -22.469 -21.188 1 97.75 74 ALA B N 1
ATOM 1649 C CA . ALA B 1 74 ? 5.973 -21.969 -22.094 1 97.75 74 ALA B CA 1
ATOM 1650 C C . ALA B 1 74 ? 7.371 -22.234 -21.547 1 97.75 74 ALA B C 1
ATOM 1652 O O . ALA B 1 74 ? 8.258 -22.672 -22.297 1 97.75 74 ALA B O 1
ATOM 1653 N N . VAL B 1 75 ? 7.535 -22.016 -20.281 1 97.75 75 VAL B N 1
ATOM 1654 C CA . VAL B 1 75 ? 8.844 -22.219 -19.672 1 97.75 75 VAL B CA 1
ATOM 1655 C C . VAL B 1 75 ? 9.148 -23.719 -19.609 1 97.75 75 VAL B C 1
ATOM 1657 O O . VAL B 1 75 ? 10.266 -24.156 -19.922 1 97.75 75 VAL B O 1
ATOM 1660 N N . GLU B 1 76 ? 8.18 -24.5 -19.234 1 98.31 76 GLU B N 1
ATOM 1661 C CA . GLU B 1 76 ? 8.336 -25.953 -19.219 1 98.31 76 GLU B CA 1
ATOM 1662 C C . GLU B 1 76 ? 8.758 -26.469 -20.594 1 98.31 76 GLU B C 1
ATOM 1664 O O . GLU B 1 76 ? 9.672 -27.297 -20.703 1 98.31 76 GLU B O 1
ATOM 1669 N N . SER B 1 77 ? 8.109 -25.984 -21.625 1 98.19 77 SER B N 1
ATOM 1670 C CA . SER B 1 77 ? 8.383 -26.422 -22.984 1 98.19 77 SER B CA 1
ATOM 1671 C C . SER B 1 77 ? 9.781 -26 -23.438 1 98.19 77 SER B C 1
ATOM 1673 O O . SER B 1 77 ? 10.492 -26.766 -24.078 1 98.19 77 SER B O 1
ATOM 1675 N N . LYS B 1 78 ? 10.094 -24.828 -23.062 1 97.38 78 LYS B N 1
ATOM 1676 C CA . LYS B 1 78 ? 11.398 -24.281 -23.438 1 97.38 78 LYS B CA 1
ATOM 1677 C C . LYS B 1 78 ? 12.523 -25.172 -22.906 1 97.38 78 LYS B C 1
ATOM 1679 O O . LYS B 1 78 ? 13.531 -25.375 -23.578 1 97.38 78 LYS B O 1
ATOM 1684 N N . TYR B 1 79 ? 12.352 -25.75 -21.766 1 96.44 79 TYR B N 1
ATOM 1685 C CA . TYR B 1 79 ? 13.438 -26.484 -21.125 1 96.44 79 TYR B CA 1
ATOM 1686 C C . TYR B 1 79 ? 13.195 -27.984 -21.188 1 96.44 79 TYR B C 1
ATOM 1688 O O . TYR B 1 79 ? 14.062 -28.781 -20.812 1 96.44 79 TYR B O 1
ATOM 1696 N N . GLY B 1 80 ? 12 -28.391 -21.562 1 97.31 80 GLY B N 1
ATOM 1697 C CA . GLY B 1 80 ? 11.656 -29.797 -21.641 1 97.31 80 GLY B CA 1
ATOM 1698 C C . GLY B 1 80 ? 11.539 -30.469 -20.281 1 97.31 80 GLY B C 1
ATOM 1699 O O . GLY B 1 80 ? 11.914 -31.641 -20.125 1 97.31 80 GLY B O 1
ATOM 1700 N N . MET B 1 81 ? 11.234 -29.688 -19.297 1 96.75 81 MET B N 1
ATOM 1701 C CA . MET B 1 81 ? 11.125 -30.156 -17.906 1 96.75 81 MET B CA 1
ATOM 1702 C C . MET B 1 81 ? 9.867 -29.594 -17.25 1 96.75 81 MET B C 1
ATOM 1704 O O . MET B 1 81 ? 9.367 -28.547 -17.641 1 96.75 81 MET B O 1
ATOM 1708 N N . ASP B 1 82 ? 9.383 -30.328 -16.234 1 97.56 82 ASP B N 1
ATOM 1709 C CA . ASP B 1 82 ? 8.25 -29.812 -15.469 1 97.56 82 ASP B CA 1
ATOM 1710 C C . ASP B 1 82 ? 8.688 -28.734 -14.492 1 97.56 82 ASP B C 1
ATOM 1712 O O . ASP B 1 82 ? 9.875 -28.625 -14.156 1 97.56 82 ASP B O 1
ATOM 1716 N N . HIS B 1 83 ? 7.656 -27.891 -14.094 1 97.75 83 HIS B N 1
ATOM 1717 C CA . HIS B 1 83 ? 7.992 -26.719 -13.273 1 97.75 83 HIS B CA 1
ATOM 1718 C C . HIS B 1 83 ? 8.617 -27.156 -11.945 1 97.75 83 HIS B C 1
ATOM 1720 O O . HIS B 1 83 ? 9.477 -26.453 -11.406 1 97.75 83 HIS B O 1
ATOM 1726 N N . ALA B 1 84 ? 8.281 -28.328 -11.383 1 97.31 84 ALA B N 1
ATOM 1727 C CA . ALA B 1 84 ? 8.875 -28.781 -10.133 1 97.31 84 ALA B CA 1
ATOM 1728 C C . ALA B 1 84 ? 10.375 -29.031 -10.289 1 97.31 84 ALA B C 1
ATOM 1730 O O . ALA B 1 84 ? 11.164 -28.656 -9.422 1 97.31 84 ALA B O 1
ATOM 1731 N N . SER B 1 85 ? 10.719 -29.609 -11.352 1 97.06 85 SER B N 1
ATOM 1732 C CA . SER B 1 85 ? 12.117 -29.875 -11.664 1 97.06 85 SER B CA 1
ATOM 1733 C C . SER B 1 85 ? 12.859 -28.578 -11.992 1 97.06 85 SER B C 1
ATOM 1735 O O . SER B 1 85 ? 14.016 -28.406 -11.594 1 97.06 85 SER B O 1
ATOM 1737 N N . LEU B 1 86 ? 12.18 -27.688 -12.727 1 96.81 86 LEU B N 1
ATOM 1738 C CA . LEU B 1 86 ? 12.781 -26.422 -13.133 1 96.81 86 LEU B CA 1
ATOM 1739 C C . LEU B 1 86 ? 13.156 -25.594 -11.922 1 96.81 86 LEU B C 1
ATOM 1741 O O . LEU B 1 86 ? 14.195 -24.922 -11.922 1 96.81 86 LEU B O 1
ATOM 1745 N N . LEU B 1 87 ? 12.344 -25.609 -10.852 1 94.94 87 LEU B N 1
ATOM 1746 C CA . LEU B 1 87 ? 12.562 -24.781 -9.672 1 94.94 87 LEU B CA 1
ATOM 1747 C C . LEU B 1 87 ? 13.781 -25.25 -8.891 1 94.94 87 LEU B C 1
ATOM 1749 O O . LEU B 1 87 ? 14.289 -24.516 -8.031 1 94.94 87 LEU B O 1
ATOM 1753 N N . LYS B 1 88 ? 14.312 -26.406 -9.258 1 94.19 88 LYS B N 1
ATOM 1754 C CA . LYS B 1 88 ? 15.5 -26.953 -8.609 1 94.19 88 LYS B CA 1
ATOM 1755 C C . LYS B 1 88 ? 16.75 -26.672 -9.43 1 94.19 88 LYS B C 1
ATOM 1757 O O . LYS B 1 88 ? 17.875 -26.953 -8.984 1 94.19 88 LYS B O 1
ATOM 1762 N N . LEU B 1 89 ? 16.547 -26.109 -10.586 1 91.62 89 LEU B N 1
ATOM 1763 C CA . LEU B 1 89 ? 17.656 -25.844 -11.484 1 91.62 89 LEU B CA 1
ATOM 1764 C C . LEU B 1 89 ? 18.531 -24.719 -10.961 1 91.62 89 LEU B C 1
ATOM 1766 O O . LEU B 1 89 ? 18.016 -23.75 -10.398 1 91.62 89 LEU B O 1
ATOM 1770 N N . ARG B 1 90 ? 19.828 -24.812 -11.133 1 89.06 90 ARG B N 1
ATOM 1771 C CA . ARG B 1 90 ? 20.75 -23.734 -10.812 1 89.06 90 ARG B CA 1
ATOM 1772 C C . ARG B 1 90 ? 20.594 -22.562 -11.789 1 89.06 90 ARG B C 1
ATOM 1774 O O . ARG B 1 90 ? 20.469 -22.781 -13 1 89.06 90 ARG B O 1
ATOM 1781 N N . ARG B 1 91 ? 20.453 -21.344 -11.258 1 86.38 91 ARG B N 1
ATOM 1782 C CA . ARG B 1 91 ? 20.328 -20.125 -12.055 1 86.38 91 ARG B CA 1
ATOM 1783 C C . ARG B 1 91 ? 21.688 -19.688 -12.594 1 86.38 91 ARG B C 1
ATOM 1785 O O . ARG B 1 91 ? 22.281 -18.75 -12.055 1 86.38 91 ARG B O 1
ATOM 1792 N N . SER B 1 92 ? 22.141 -20.297 -13.695 1 88.94 92 SER B N 1
ATOM 1793 C CA . SER B 1 92 ? 23.516 -20.188 -14.156 1 88.94 92 SER B CA 1
ATOM 1794 C C . SER B 1 92 ? 23.672 -19.062 -15.164 1 88.94 92 SER B C 1
ATOM 1796 O O . SER B 1 92 ? 24.781 -18.594 -15.422 1 88.94 92 SER B O 1
ATOM 1798 N N . SER B 1 93 ? 22.656 -18.625 -15.82 1 92.5 93 SER B N 1
ATOM 1799 C CA . SER B 1 93 ? 22.672 -17.531 -16.797 1 92.5 93 SER B CA 1
ATOM 1800 C C . SER B 1 93 ? 21.578 -16.516 -16.516 1 92.5 93 SER B C 1
ATOM 1802 O O . SER B 1 93 ? 20.625 -16.812 -15.789 1 92.5 93 SER B O 1
ATOM 1804 N N . VAL B 1 94 ? 21.734 -15.289 -17.047 1 93.5 94 VAL B N 1
ATOM 1805 C CA . VAL B 1 94 ? 20.734 -14.234 -16.922 1 93.5 94 VAL B CA 1
ATOM 1806 C C . VAL B 1 94 ? 19.406 -14.711 -17.516 1 93.5 94 VAL B C 1
ATOM 1808 O O . VAL B 1 94 ? 18.344 -14.477 -16.938 1 93.5 94 VAL B O 1
ATOM 1811 N N . GLU B 1 95 ? 19.516 -15.461 -18.609 1 93.19 95 GLU B N 1
ATOM 1812 C CA . GLU B 1 95 ? 18.312 -15.969 -19.266 1 93.19 95 GLU B CA 1
ATOM 1813 C C . GLU B 1 95 ? 17.562 -16.953 -18.375 1 93.19 95 GLU B C 1
ATOM 1815 O O . GLU B 1 95 ? 16.359 -16.828 -18.188 1 93.19 95 GLU B O 1
ATOM 1820 N N . THR B 1 96 ? 18.297 -17.844 -17.812 1 94.62 96 THR B N 1
ATOM 1821 C CA . THR B 1 96 ? 17.688 -18.828 -16.938 1 94.62 96 THR B CA 1
ATOM 1822 C C . THR B 1 96 ? 17.109 -18.172 -15.688 1 94.62 96 THR B C 1
ATOM 1824 O O . THR B 1 96 ? 16.031 -18.547 -15.219 1 94.62 96 THR B O 1
ATOM 1827 N N . GLU B 1 97 ? 17.812 -17.172 -15.242 1 94.56 97 GLU B N 1
ATOM 1828 C CA . GLU B 1 97 ? 17.328 -16.438 -14.078 1 94.56 97 GLU B CA 1
ATOM 1829 C C . GLU B 1 97 ? 15.984 -15.766 -14.367 1 94.56 97 GLU B C 1
ATOM 1831 O O . GLU B 1 97 ? 15.047 -15.883 -13.57 1 94.56 97 GLU B O 1
ATOM 1836 N N . ILE B 1 98 ? 15.891 -15.133 -15.461 1 93.81 98 ILE B N 1
ATOM 1837 C CA . ILE B 1 98 ? 14.672 -14.422 -15.836 1 93.81 98 ILE B CA 1
ATOM 1838 C C . ILE B 1 98 ? 13.531 -15.414 -16.031 1 93.81 98 ILE B C 1
ATOM 1840 O O . ILE B 1 98 ? 12.43 -15.211 -15.531 1 93.81 98 ILE B O 1
ATOM 1844 N N . ASP B 1 99 ? 13.773 -16.5 -16.703 1 95.5 99 ASP B N 1
ATOM 1845 C CA . ASP B 1 99 ? 12.75 -17.516 -16.969 1 95.5 99 ASP B CA 1
ATOM 1846 C C . ASP B 1 99 ? 12.234 -18.125 -15.664 1 95.5 99 ASP B C 1
ATOM 1848 O O . ASP B 1 99 ? 11.023 -18.297 -15.492 1 95.5 99 ASP B O 1
ATOM 1852 N N . LEU B 1 100 ? 13.148 -18.359 -14.789 1 95.88 100 LEU B N 1
ATOM 1853 C CA . LEU B 1 100 ? 12.758 -19 -13.539 1 95.88 100 LEU B CA 1
ATOM 1854 C C . LEU B 1 100 ? 12.016 -18.016 -12.633 1 95.88 100 LEU B C 1
ATOM 1856 O O . LEU B 1 100 ? 11.094 -18.406 -11.914 1 95.88 100 LEU B O 1
ATOM 1860 N N . MET B 1 101 ? 12.43 -16.812 -12.695 1 94.75 101 MET B N 1
ATOM 1861 C CA . MET B 1 101 ? 11.703 -15.781 -11.953 1 94.75 101 MET B CA 1
ATOM 1862 C C . MET B 1 101 ? 10.266 -15.672 -12.445 1 94.75 101 MET B C 1
ATOM 1864 O O . MET B 1 101 ? 9.336 -15.594 -11.648 1 94.75 101 MET B O 1
ATOM 1868 N N . GLU B 1 102 ? 10.094 -15.68 -13.75 1 95.12 102 GLU B N 1
ATOM 1869 C CA . GLU B 1 102 ? 8.766 -15.602 -14.336 1 95.12 102 GLU B CA 1
ATOM 1870 C C . GLU B 1 102 ? 7.934 -16.828 -14 1 95.12 102 GLU B C 1
ATOM 1872 O O . GLU B 1 102 ? 6.742 -16.719 -13.703 1 95.12 102 GLU B O 1
ATOM 1877 N N . LEU B 1 103 ? 8.594 -17.922 -14.047 1 97.5 103 LEU B N 1
ATOM 1878 C CA . LEU B 1 103 ? 7.938 -19.172 -13.695 1 97.5 103 LEU B CA 1
ATOM 1879 C C . LEU B 1 103 ? 7.457 -19.156 -12.25 1 97.5 103 LEU B C 1
ATOM 1881 O O . LEU B 1 103 ? 6.293 -19.453 -11.977 1 97.5 103 LEU B O 1
ATOM 1885 N N . GLU B 1 104 ? 8.344 -18.812 -11.391 1 97.19 104 GLU B N 1
ATOM 1886 C CA . GLU B 1 104 ? 8.016 -18.75 -9.977 1 97.19 104 GLU B CA 1
ATOM 1887 C C . GLU B 1 104 ? 6.867 -17.781 -9.711 1 97.19 104 GLU B C 1
ATOM 1889 O O . GLU B 1 104 ? 5.957 -18.078 -8.938 1 97.19 104 GLU B O 1
ATOM 1894 N N . PHE B 1 105 ? 6.926 -16.672 -10.367 1 97.38 105 PHE B N 1
ATOM 1895 C CA . PHE B 1 105 ? 5.875 -15.672 -10.203 1 97.38 105 PHE B CA 1
ATOM 1896 C C . PHE B 1 105 ? 4.539 -16.203 -10.711 1 97.38 105 PHE B C 1
ATOM 1898 O O . PHE B 1 105 ? 3.521 -16.109 -10.023 1 97.38 105 PHE B O 1
ATOM 1905 N N . ALA B 1 106 ? 4.578 -16.812 -11.898 1 97.88 106 ALA B N 1
ATOM 1906 C CA . ALA B 1 106 ? 3.352 -17.344 -12.484 1 97.88 106 ALA B CA 1
ATOM 1907 C C . ALA B 1 106 ? 2.732 -18.406 -11.578 1 97.88 106 ALA B C 1
ATOM 1909 O O . ALA B 1 106 ? 1.526 -18.391 -11.328 1 97.88 106 ALA B O 1
ATOM 1910 N N . LEU B 1 107 ? 3.531 -19.266 -11.094 1 98.44 107 LEU B N 1
ATOM 1911 C CA . LEU B 1 107 ? 3.053 -20.297 -10.188 1 98.44 107 LEU B CA 1
ATOM 1912 C C . LEU B 1 107 ? 2.496 -19.688 -8.906 1 98.44 107 LEU B C 1
ATOM 1914 O O . LEU B 1 107 ? 1.459 -20.125 -8.398 1 98.44 107 LEU B O 1
ATOM 1918 N N . GLY B 1 108 ? 3.211 -18.719 -8.422 1 97.88 108 GLY B N 1
ATOM 1919 C CA . GLY B 1 108 ? 2.752 -18.016 -7.234 1 97.88 108 GLY B CA 1
ATOM 1920 C C . GLY B 1 108 ? 1.41 -17.328 -7.426 1 97.88 108 GLY B C 1
ATOM 1921 O O . GLY B 1 108 ? 0.562 -17.359 -6.531 1 97.88 108 GLY B O 1
ATOM 1922 N N . VAL B 1 109 ? 1.248 -16.734 -8.578 1 98 109 VAL B N 1
ATOM 1923 C CA . VAL B 1 109 ? -0.008 -16.047 -8.867 1 98 109 VAL B CA 1
ATOM 1924 C C . VAL B 1 109 ? -1.147 -17.062 -8.93 1 98 109 VAL B C 1
ATOM 1926 O O . VAL B 1 109 ? -2.209 -16.844 -8.336 1 98 109 VAL B O 1
ATOM 1929 N N . ILE B 1 110 ? -0.953 -18.141 -9.586 1 98.06 110 ILE B N 1
ATOM 1930 C CA . ILE B 1 110 ? -1.973 -19.172 -9.711 1 98.06 110 ILE B CA 1
ATOM 1931 C C . ILE B 1 110 ? -2.363 -19.672 -8.32 1 98.06 110 ILE B C 1
ATOM 1933 O O . ILE B 1 110 ? -3.549 -19.797 -8.008 1 98.06 110 ILE B O 1
ATOM 1937 N N . LYS B 1 111 ? -1.388 -19.969 -7.543 1 97.56 111 LYS B N 1
ATOM 1938 C CA . LYS B 1 111 ? -1.655 -20.391 -6.172 1 97.56 111 LYS B CA 1
ATOM 1939 C C . LYS B 1 111 ? -2.441 -19.328 -5.41 1 97.56 111 LYS B C 1
ATOM 1941 O O . LYS B 1 111 ? -3.4 -19.641 -4.703 1 97.56 111 LYS B O 1
ATOM 1946 N N . SER B 1 112 ? -2.059 -18.109 -5.562 1 96.5 112 SER B N 1
ATOM 1947 C CA . SER B 1 112 ? -2.697 -17 -4.855 1 96.5 112 SER B CA 1
ATOM 1948 C C . SER B 1 112 ? -4.141 -16.812 -5.312 1 96.5 112 SER B C 1
ATOM 1950 O O . SER B 1 112 ? -4.996 -16.391 -4.527 1 96.5 112 SER B O 1
ATOM 1952 N N . MET B 1 113 ? -4.418 -17.078 -6.574 1 96.38 113 MET B N 1
ATOM 1953 C CA . MET B 1 113 ? -5.785 -17 -7.078 1 96.38 113 MET B CA 1
ATOM 1954 C C . MET B 1 113 ? -6.688 -18 -6.367 1 96.38 113 MET B C 1
ATOM 1956 O O . MET B 1 113 ? -7.848 -17.703 -6.074 1 96.38 113 MET B O 1
ATOM 1960 N N . ASP B 1 114 ? -6.152 -19.078 -6 1 94.56 114 ASP B N 1
ATOM 1961 C CA . ASP B 1 114 ? -6.906 -20.125 -5.316 1 94.56 114 ASP B CA 1
ATOM 1962 C C . ASP B 1 114 ? -7.176 -19.734 -3.861 1 94.56 114 ASP B C 1
ATOM 1964 O O . ASP B 1 114 ? -8.172 -20.172 -3.277 1 94.56 114 ASP B O 1
ATOM 1968 N N . GLU B 1 115 ? -6.352 -18.969 -3.297 1 92.56 115 GLU B N 1
ATOM 1969 C CA . GLU B 1 115 ? -6.41 -18.656 -1.871 1 92.56 115 GLU B CA 1
ATOM 1970 C C . GLU B 1 115 ? -6.969 -17.25 -1.632 1 92.56 115 GLU B C 1
ATOM 1972 O O . GLU B 1 115 ? -7.074 -16.812 -0.486 1 92.56 115 GLU B O 1
ATOM 1977 N N . LYS B 1 116 ? -7.355 -16.609 -2.666 1 92.94 116 LYS B N 1
ATOM 1978 C CA . LYS B 1 116 ? -7.777 -15.219 -2.584 1 92.94 116 LYS B CA 1
ATOM 1979 C C . LYS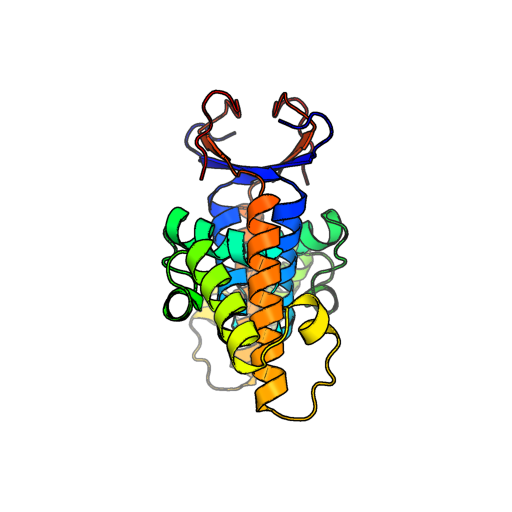 B 1 116 ? -9.062 -15.078 -1.773 1 92.94 116 LYS B C 1
ATOM 1981 O O . LYS B 1 116 ? -10.008 -15.844 -1.97 1 92.94 116 LYS B O 1
ATOM 1986 N N . GLU B 1 117 ? -9.07 -14.117 -0.917 1 90 117 GLU B N 1
ATOM 1987 C CA . GLU B 1 117 ? -10.25 -13.812 -0.113 1 90 117 GLU B CA 1
ATOM 1988 C C . GLU B 1 117 ? -10.992 -12.594 -0.663 1 90 117 GLU B C 1
ATOM 1990 O O . GLU B 1 117 ? -10.375 -11.664 -1.172 1 90 117 GLU B O 1
ATOM 1995 N N . PRO B 1 118 ? -12.273 -12.594 -0.503 1 89 118 PRO B N 1
ATOM 1996 C CA . PRO B 1 118 ? -13.055 -11.508 -1.083 1 89 118 PRO B CA 1
ATOM 1997 C C . PRO B 1 118 ? -12.953 -10.211 -0.275 1 89 118 PRO B C 1
ATOM 1999 O O . PRO B 1 118 ? -12.742 -10.258 0.939 1 89 118 PRO B O 1
ATOM 2002 N N . ILE B 1 119 ? -13.109 -9.141 -0.885 1 91.12 119 ILE B N 1
ATOM 2003 C CA . ILE B 1 119 ? -13.219 -7.801 -0.318 1 91.12 119 ILE B CA 1
ATOM 2004 C C . ILE B 1 119 ? -14.609 -7.23 -0.601 1 91.12 119 ILE B C 1
ATOM 2006 O O . ILE B 1 119 ? -15.125 -7.371 -1.709 1 91.12 119 ILE B O 1
ATOM 2010 N N . TYR B 1 120 ? -15.141 -6.602 0.429 1 88.31 120 TYR B N 1
ATOM 2011 C CA . TYR B 1 120 ? -16.516 -6.133 0.297 1 88.31 120 TYR B CA 1
ATOM 2012 C C . TYR B 1 120 ? -16.594 -4.621 0.479 1 88.31 120 TYR B C 1
ATOM 2014 O O . TYR B 1 120 ? -15.836 -4.043 1.261 1 88.31 120 TYR B O 1
ATOM 2022 N N . LEU B 1 121 ? -17.531 -4.02 -0.253 1 88.69 121 LEU B N 1
ATOM 2023 C CA . LEU B 1 121 ? -17.906 -2.619 -0.089 1 88.69 121 LEU B CA 1
ATOM 2024 C C . LEU B 1 121 ? -19.266 -2.502 0.591 1 88.69 121 LEU B C 1
ATOM 2026 O O . LEU B 1 121 ? -20.219 -3.195 0.217 1 88.69 121 LEU B O 1
ATOM 2030 N N . VAL B 1 122 ? -19.25 -1.707 1.588 1 83.69 122 VAL B N 1
ATOM 2031 C CA . VAL B 1 122 ? -20.5 -1.478 2.297 1 83.69 122 VAL B CA 1
ATOM 2032 C C . VAL B 1 122 ? -20.766 0.023 2.424 1 83.69 122 VAL B C 1
ATOM 2034 O O . VAL B 1 122 ? -19.828 0.824 2.365 1 83.69 122 VAL B O 1
ATOM 2037 N N . ARG B 1 123 ? -22.047 0.294 2.465 1 80.88 123 ARG B N 1
ATOM 2038 C CA . ARG B 1 123 ? -22.422 1.69 2.645 1 80.88 123 ARG B CA 1
ATOM 2039 C C . ARG B 1 123 ? -23.172 1.89 3.963 1 80.88 123 ARG B C 1
ATOM 2041 O O . ARG B 1 123 ? -24 1.063 4.348 1 80.88 123 ARG B O 1
ATOM 2048 N N . GLY B 1 124 ? -22.828 3.051 4.508 1 70.56 124 GLY B N 1
ATOM 2049 C CA . GLY B 1 124 ? -23.609 3.523 5.645 1 70.56 124 GLY B CA 1
ATOM 2050 C C . GLY B 1 124 ? -23.297 2.785 6.93 1 70.56 124 GLY B C 1
ATOM 2051 O O . GLY B 1 124 ? -22.219 2.188 7.062 1 70.56 124 GLY B O 1
ATOM 2052 N N . GLU B 1 125 ? -24.219 3.023 7.914 1 61.72 125 GLU B N 1
ATOM 2053 C CA . GLU B 1 125 ? -24.016 2.691 9.32 1 61.72 125 GLU B CA 1
ATOM 2054 C C . GLU B 1 125 ? -24.156 1.19 9.555 1 61.72 125 GLU B C 1
ATOM 2056 O O . GLU B 1 125 ? -23.594 0.655 10.516 1 61.72 125 GLU B O 1
ATOM 2061 N N . ASP B 1 126 ? -24.922 0.676 8.68 1 59.56 126 ASP B N 1
ATOM 2062 C CA . ASP B 1 126 ? -25.266 -0.689 9.078 1 59.56 126 ASP B CA 1
ATOM 2063 C C . ASP B 1 126 ? -24.141 -1.658 8.695 1 59.56 126 ASP B C 1
ATOM 2065 O O . ASP B 1 126 ? -24 -2.723 9.305 1 59.56 126 ASP B O 1
ATOM 2069 N N . LEU B 1 127 ? -23.031 -1.191 8.336 1 62.81 127 LEU B N 1
ATOM 2070 C CA . LEU B 1 127 ? -21.891 -2.039 8 1 62.81 127 LEU B CA 1
ATOM 2071 C C . LEU B 1 127 ? -22.312 -3.494 7.848 1 62.81 127 LEU B C 1
ATOM 2073 O O . LEU B 1 127 ? -21.562 -4.406 8.172 1 62.81 127 LEU B O 1
ATOM 2077 N N . SER B 1 128 ? -23.609 -3.727 7.578 1 61.81 128 SER B N 1
ATOM 2078 C CA . SER B 1 128 ? -24.094 -5.09 7.387 1 61.81 128 SER B CA 1
ATOM 2079 C C . SER B 1 128 ? -23.531 -5.703 6.109 1 61.81 128 SER B C 1
ATOM 2081 O O . SER B 1 128 ? -23.625 -5.109 5.035 1 61.81 128 SER B O 1
ATOM 2083 N N . ILE B 1 129 ? -22.891 -6.887 6.324 1 62.72 129 ILE B N 1
ATOM 2084 C CA . ILE B 1 129 ? -22.344 -7.629 5.191 1 62.72 129 ILE B CA 1
ATOM 2085 C C . ILE B 1 129 ? -23.469 -8.047 4.258 1 62.72 129 ILE B C 1
ATOM 2087 O O . ILE B 1 129 ? -23.25 -8.266 3.062 1 62.72 129 ILE B O 1
ATOM 2091 N N . LYS B 1 130 ? -24.688 -8.125 4.812 1 66.5 130 LYS B N 1
ATOM 2092 C CA . LYS B 1 130 ? -25.812 -8.586 4.008 1 66.5 130 LYS B CA 1
ATOM 2093 C C . LYS B 1 130 ? -26.031 -7.68 2.799 1 66.5 130 LYS B C 1
ATOM 2095 O O . LYS B 1 130 ? -26.484 -8.133 1.746 1 66.5 130 LYS B O 1
ATOM 2100 N N . ASN B 1 131 ? -25.656 -6.438 2.949 1 68.94 131 ASN B N 1
ATOM 2101 C CA . ASN B 1 131 ? -25.828 -5.5 1.843 1 68.94 131 ASN B CA 1
ATOM 2102 C C . ASN B 1 131 ? -24.5 -5.148 1.196 1 68.94 131 ASN B C 1
ATOM 2104 O O . ASN B 1 131 ? -24.391 -4.164 0.461 1 68.94 131 ASN B O 1
ATOM 2108 N N . ALA B 1 132 ? -23.547 -6 1.465 1 73.69 132 ALA B N 1
ATOM 2109 C CA . ALA B 1 132 ? -22.203 -5.715 0.979 1 73.69 132 ALA B CA 1
ATOM 2110 C C . ALA B 1 132 ? -22.031 -6.172 -0.467 1 73.69 132 ALA B C 1
ATOM 2112 O O . ALA B 1 132 ? -22.641 -7.16 -0.887 1 73.69 132 ALA B O 1
ATOM 2113 N N . ARG B 1 133 ? -21.312 -5.336 -1.244 1 82.81 133 ARG B N 1
ATOM 2114 C CA . ARG B 1 133 ? -20.938 -5.691 -2.607 1 82.81 133 ARG B CA 1
ATOM 2115 C C . ARG B 1 133 ? -19.484 -6.121 -2.678 1 82.81 133 ARG B C 1
ATOM 2117 O O . ARG B 1 133 ? -18.609 -5.488 -2.074 1 82.81 133 ARG B O 1
ATOM 2124 N N . ARG B 1 134 ? -19.328 -7.223 -3.408 1 83.12 134 ARG B N 1
ATOM 2125 C CA . ARG B 1 134 ? -17.969 -7.703 -3.584 1 83.12 134 ARG B CA 1
ATOM 2126 C C . ARG B 1 134 ? -17.219 -6.863 -4.617 1 83.12 134 ARG B C 1
ATOM 2128 O O . ARG B 1 134 ? -17.781 -6.508 -5.656 1 83.12 134 ARG B O 1
ATOM 2135 N N . ILE B 1 135 ? -15.969 -6.566 -4.277 1 83.12 135 ILE B N 1
ATOM 2136 C CA . ILE B 1 135 ? -15.125 -5.855 -5.23 1 83.12 135 ILE B CA 1
ATOM 2137 C C . ILE B 1 135 ? -13.836 -6.633 -5.461 1 83.12 135 ILE B C 1
ATOM 2139 O O . ILE B 1 135 ? -13.367 -7.344 -4.57 1 83.12 135 ILE B O 1
#

Nearest PDB structures (foldseek):
  2zop-assembly1_A  TM=2.317E-01  e=7.910E+00  Thermus thermophilus HB8
  8k8t-assembly1_C  TM=2.626E-01  e=8.381E+00  Homo sapiens

Sequence (270 aa):
MDPEEEYVILPLKVLQRLVKYSLAFCETRCPAGRDPGTCIYLSELSPALGLGNAPCYSDYGTYRREEFAKTVKAVESKYGMDHASLLKLRRSSVETEIDLMELEFALGVIKSMDEKEPIYLVRGEDLSIKNARRIMDPEEEYVILPLKVLQRLVKYSLAFCETRCPAGRDPGTCIYLSELSPALGLGNAPCYSDYGTYRREEFAKTVKAVESKYGMDHASLLKLRRSSVETEIDLMELEFALGVIKSMDEKEPIYLVRGEDLSIKNARRI

Radius of gyration: 21.95 Å; Cα contacts (8 Å, |Δi|>4): 354; chains: 2; bounding box: 49×65×42 Å

Secondary structure (DSSP, 8-state):
--TT-EEEEEEHHHHHHHHHHHHHHHHHHTTTT--HHHHHHHHHHHHHTTS---TTHHHHSS--HHHHHHHHHHHHHHHTS-HHHHTTS---SHHHHHHHHHHHHHHHHHHHHHHPPP-EEEESS---GGGPEE-/--TT-EEEEEEHHHHHHHHHHHHHHHHHHTTTT--HHHHHHHHHHHHHTTS---TTHHHHSS--HHHHHHHHHHHHHHHTS-HHHHTTS---SHHHHHHHHHHHHHHHHHHHHHHPPP-EEEESS---GGGPEE-

Solvent-accessible surface area (backbone atoms only — not comparable to full-atom values): 14911 Å² total; per-residue (Å²): 115,59,61,85,41,48,29,29,39,33,42,43,69,57,53,51,45,44,51,52,39,27,50,55,28,48,69,71,40,54,74,85,70,64,47,40,71,47,45,58,51,46,54,52,46,27,45,75,69,70,67,42,72,38,80,61,32,85,79,58,50,76,90,43,65,67,62,33,50,49,50,42,48,51,53,21,60,73,70,72,42,53,67,76,60,52,75,67,54,79,70,84,42,72,66,50,40,52,52,50,50,50,36,53,44,29,52,38,33,51,53,31,64,74,67,60,75,77,30,29,39,28,56,28,63,58,50,46,64,89,71,38,41,78,101,116,58,60,86,41,49,31,30,38,32,43,43,68,57,52,50,44,45,50,52,40,27,50,54,26,49,70,71,42,55,74,84,69,64,46,39,69,46,47,58,51,45,54,51,47,27,46,76,70,71,67,43,71,37,80,60,31,85,79,59,49,72,92,44,65,65,63,33,51,48,51,42,50,50,53,22,61,74,68,74,41,54,67,75,61,53,76,70,53,79,70,82,43,73,66,52,39,53,52,50,50,52,36,53,44,29,53,38,33,51,54,31,63,73,66,60,73,76,29,31,38,24,62,27,63,65,43,44,66,90,71,39,41,79,102

Foldseek 3Di:
DPPVDDDDDDDLVVVVVVLVVVLVCCVPPPPVPDQLLVVLVSQPVCVVSVNDGRPCCVVQNRPDLVSLVVLQVVLCVVVVHHLVVLLVDDCPDPVSVVSNSSNVSSVRNNVSVVVDDWDWDDDDDCPDCVPTDTD/DPPPDDDDDDDLVVVVVVLVVVLVCCVPPPPVPDQLLVVLVSQVVCVVSVNDGRPCCVVQNRDDLVSLVVLQVVLCVVVVHHLVVLLVDDCPDPVSVVSNSSNVSSVRNNVSVVVDDWDWDDDDDVPDCVPTDTD